Protein AF-D6PKG6-F1 (afdb_monomer_lite)

Radius of gyration: 21.55 Å; chains: 1; bounding box: 51×51×53 Å

Organism: NCBI:txid743624

Sequence (333 aa):
MKFMAEVDGSVNTINGFAYAKWGAISRAIAAMAKLGGATISAISDIHLYAKEMKWQGRSYVGGLAEAMGRLAKIKNTADKNGIAEQLGFINDNIIYDLAARYSAGDNLNRGFSQVQRTFFKLNGLAWWTNSLKQGAILGMGSYVAKQTKVSYKNLSPQFKRLIDHYGINEKIWNHIRKMDLDKADDGKLFFNTQKIDDLSDAVIKDIEGKTTMSKRQIEVAKDNLKTRVLGMFLDRSTYAVLEPDARTRGWMKMGQQAGTHPGEALRFMTQFKAFPFAFYQKMIGRETAAWKDGNKMNAALSMAQLVGGSALFGYMAMTAKDILKGKNLRSIK

Foldseek 3Di:
DLLVLLVVVVQAPADAVVQQAVLLLVLLVVLLVVCLLVQLQCLLLLQLQLLLCVLLVHHSVVSSVLLVVLVVDQDDDPLLVVQLVLLPQDLVVVLLQVQVLQFLSGDYDPVSSVVSSVSCVVSCVSVSLSSQLSSLLQVVQLVVLVCLVDQLVRDDPSNNVLLVVLPCDRLNSVVQSPFDWDADPVRGTGRGLVCLVVDDLVSLCVVVVHPDDDPVRSVVSSVSSSCSVSVSSNVSSCSSPPTQDSVLSSVQQVSHHRNDPVRSVSRSVCSRVSRVSSCCCRQVVVLVVCCVVVVVVVSVVSVVSSVVSSVVSSLSSVQVVCVVVVHDGDDPD

Structure (mmCIF, N/CA/C/O backbone):
data_AF-D6PKG6-F1
#
_entry.id   AF-D6PKG6-F1
#
loop_
_atom_site.group_PDB
_atom_site.id
_atom_site.type_symbol
_atom_site.label_atom_id
_atom_site.label_alt_id
_atom_site.label_comp_id
_atom_site.label_asym_id
_atom_site.label_entity_id
_atom_site.label_seq_id
_atom_site.pdbx_PDB_ins_code
_atom_site.Cartn_x
_atom_site.Cartn_y
_atom_site.Cartn_z
_atom_site.occupancy
_atom_site.B_iso_or_equiv
_atom_site.auth_seq_id
_atom_site.auth_comp_id
_atom_site.auth_asym_id
_atom_site.auth_atom_id
_atom_site.pdbx_PDB_model_num
ATOM 1 N N . MET A 1 1 ? 14.753 20.547 0.610 1.00 72.88 1 MET A N 1
ATOM 2 C CA . MET A 1 1 ? 14.049 20.725 -0.682 1.00 72.88 1 MET A CA 1
ATOM 3 C C . MET A 1 1 ? 13.703 19.418 -1.397 1.00 72.88 1 MET A C 1
ATOM 5 O O . MET A 1 1 ? 12.545 19.263 -1.740 1.00 72.88 1 MET A O 1
ATOM 9 N N . LYS A 1 2 ? 14.615 18.445 -1.566 1.00 83.81 2 LYS A N 1
ATOM 10 C CA . LYS A 1 2 ? 14.377 17.235 -2.395 1.00 83.81 2 LYS A CA 1
ATOM 11 C C . LYS A 1 2 ? 13.092 16.420 -2.153 1.00 83.81 2 LYS A C 1
ATOM 13 O O . LYS A 1 2 ? 12.562 15.864 -3.102 1.00 83.81 2 LYS A O 1
ATOM 18 N N . PHE A 1 3 ? 12.613 16.312 -0.910 1.00 89.69 3 PHE A N 1
ATOM 19 C CA . PHE A 1 3 ? 11.397 15.544 -0.605 1.00 89.69 3 PHE A CA 1
ATOM 20 C C . PHE A 1 3 ? 10.132 16.321 -0.957 1.00 89.69 3 PHE A C 1
ATOM 22 O O . PHE A 1 3 ? 9.249 15.768 -1.598 1.00 89.69 3 PHE A O 1
ATOM 29 N N . MET A 1 4 ? 10.081 17.608 -0.597 1.00 88.31 4 MET A N 1
ATOM 30 C CA . MET A 1 4 ? 8.970 18.481 -0.981 1.00 88.31 4 MET A CA 1
ATOM 31 C C . MET A 1 4 ? 8.862 18.578 -2.498 1.00 88.31 4 MET A C 1
ATOM 33 O O . MET A 1 4 ? 7.772 18.410 -3.017 1.00 88.31 4 MET A O 1
ATOM 37 N N . ALA A 1 5 ? 10.001 18.673 -3.189 1.00 85.81 5 ALA A N 1
ATOM 38 C CA . ALA A 1 5 ? 10.044 18.746 -4.642 1.00 85.81 5 ALA A CA 1
ATOM 39 C C . ALA A 1 5 ? 9.450 17.503 -5.354 1.00 85.81 5 ALA A C 1
ATOM 41 O O . ALA A 1 5 ? 8.997 17.574 -6.494 1.00 85.81 5 ALA A O 1
ATOM 42 N N . GLU A 1 6 ? 9.479 16.332 -4.705 1.00 86.00 6 GLU A N 1
ATOM 43 C CA . GLU A 1 6 ? 8.813 15.125 -5.215 1.00 86.00 6 GLU A CA 1
ATOM 44 C C . GLU A 1 6 ? 7.314 15.126 -4.896 1.00 86.00 6 GLU A C 1
ATOM 46 O O . GLU A 1 6 ? 6.523 14.659 -5.711 1.00 86.00 6 GLU A O 1
ATOM 51 N N . VAL A 1 7 ? 6.926 15.637 -3.723 1.00 85.31 7 VAL A N 1
ATOM 52 C CA . VAL A 1 7 ? 5.527 15.699 -3.269 1.00 85.31 7 VAL A CA 1
ATOM 53 C C . VAL A 1 7 ? 4.731 16.746 -4.048 1.00 85.31 7 VAL A C 1
ATOM 55 O O . VAL A 1 7 ? 3.609 16.468 -4.455 1.00 85.31 7 VAL A O 1
ATOM 58 N N . ASP A 1 8 ? 5.311 17.921 -4.290 1.00 87.19 8 ASP A N 1
ATOM 59 C CA . ASP A 1 8 ? 4.707 18.999 -5.083 1.00 87.19 8 ASP A CA 1
ATOM 60 C C . ASP A 1 8 ? 4.847 18.785 -6.603 1.00 87.19 8 ASP A C 1
ATOM 62 O O . ASP A 1 8 ? 4.257 19.513 -7.399 1.00 87.19 8 ASP A O 1
ATOM 66 N N . GLY A 1 9 ? 5.615 17.771 -7.018 1.00 83.06 9 GLY A N 1
ATOM 67 C CA . GLY A 1 9 ? 5.823 17.410 -8.417 1.00 83.06 9 GLY A CA 1
ATOM 68 C C . GLY A 1 9 ? 6.784 18.319 -9.188 1.00 83.06 9 GLY A C 1
ATOM 69 O O . GLY A 1 9 ? 6.990 18.090 -10.381 1.00 83.06 9 GLY A O 1
ATOM 70 N N . SER A 1 10 ? 7.424 19.298 -8.547 1.00 86.50 10 SER A N 1
ATOM 71 C CA . SER A 1 10 ? 8.370 20.221 -9.190 1.00 86.50 10 SER A CA 1
ATOM 72 C C . SER A 1 10 ? 9.576 19.517 -9.814 1.00 86.50 10 SER A C 1
ATOM 74 O O . SER A 1 10 ? 10.106 19.990 -10.811 1.00 86.50 10 SER A O 1
ATOM 76 N N . VAL A 1 11 ? 9.987 18.346 -9.321 1.00 83.94 11 VAL A N 1
ATOM 77 C CA . VAL A 1 11 ? 11.027 17.526 -9.982 1.00 83.94 11 VAL A CA 1
ATOM 78 C C . VAL A 1 11 ? 10.600 16.964 -11.338 1.00 83.94 11 VAL A C 1
ATOM 80 O O . VAL A 1 11 ? 11.450 16.535 -12.119 1.00 83.94 11 VAL A O 1
ATOM 83 N N . ASN A 1 12 ? 9.299 16.917 -11.612 1.00 81.25 12 ASN A N 1
ATOM 84 C CA . ASN A 1 12 ? 8.739 16.393 -12.852 1.00 81.25 12 ASN A CA 1
ATOM 85 C C . ASN A 1 12 ? 8.409 17.505 -13.858 1.00 81.25 12 ASN A C 1
ATOM 87 O O . ASN A 1 12 ? 7.965 17.194 -14.967 1.00 81.25 12 ASN A O 1
ATOM 91 N N . THR A 1 13 ? 8.634 18.779 -13.507 1.00 82.00 13 THR A N 1
ATOM 92 C CA . THR A 1 13 ? 8.570 19.865 -14.487 1.00 82.00 13 THR A CA 1
ATOM 93 C C . THR A 1 13 ? 9.670 19.664 -15.523 1.00 82.00 13 THR A C 1
ATOM 95 O O . THR A 1 13 ? 10.799 19.269 -15.215 1.00 82.00 13 THR A O 1
ATOM 98 N N . ILE A 1 14 ? 9.301 19.856 -16.788 1.00 77.25 14 ILE A N 1
ATOM 99 C CA . ILE A 1 14 ? 10.179 19.577 -17.918 1.00 77.25 14 ILE A CA 1
ATOM 100 C C . ILE A 1 14 ? 11.028 20.815 -18.175 1.00 77.25 14 ILE A C 1
ATOM 102 O O . ILE A 1 14 ? 10.527 21.825 -18.664 1.00 77.25 14 ILE A O 1
ATOM 106 N N . ASN A 1 15 ? 12.320 20.709 -17.890 1.00 74.94 15 ASN A N 1
ATOM 107 C CA . ASN A 1 15 ? 13.307 21.728 -18.201 1.00 74.94 15 ASN A CA 1
ATOM 108 C C . ASN A 1 15 ? 14.248 21.168 -19.278 1.00 74.94 15 ASN A C 1
ATOM 110 O O . ASN A 1 15 ? 15.208 20.470 -18.972 1.00 74.94 15 ASN A O 1
ATOM 114 N N . GLY A 1 16 ? 13.896 21.382 -20.551 1.00 77.88 16 GLY A N 1
ATOM 115 C CA . GLY A 1 16 ? 14.537 20.737 -21.705 1.00 77.88 16 GLY A CA 1
ATOM 116 C C . GLY A 1 16 ? 13.729 19.550 -22.237 1.00 77.88 16 GLY A C 1
ATOM 117 O O . GLY A 1 16 ? 13.988 18.391 -21.913 1.00 77.88 16 GLY A O 1
ATOM 118 N N . PHE A 1 17 ? 12.744 19.836 -23.096 1.00 79.38 17 PHE A N 1
ATOM 119 C CA . PHE A 1 17 ? 11.782 18.840 -23.587 1.00 79.38 17 PHE A CA 1
ATOM 120 C C . PHE A 1 17 ? 12.430 17.659 -24.313 1.00 79.38 17 PHE A C 1
ATOM 122 O O . PHE A 1 17 ? 12.068 16.511 -24.062 1.00 79.38 17 PHE A O 1
ATOM 129 N N . ALA A 1 18 ? 13.404 17.920 -25.190 1.00 81.81 18 ALA A N 1
ATOM 130 C CA . ALA A 1 18 ? 14.070 16.867 -25.950 1.00 81.81 18 ALA A CA 1
ATOM 131 C C . ALA A 1 18 ? 14.834 15.900 -25.032 1.00 81.81 18 ALA A C 1
ATOM 133 O O . ALA A 1 18 ? 14.662 14.687 -25.152 1.00 81.81 18 ALA A O 1
ATOM 134 N N . TYR A 1 19 ? 15.610 16.429 -24.082 1.00 80.62 19 TYR A N 1
ATOM 135 C CA . TYR A 1 19 ? 16.380 15.626 -23.132 1.00 80.62 19 TYR A CA 1
ATOM 136 C C . TYR A 1 19 ? 15.480 14.819 -22.200 1.00 80.62 19 TYR A C 1
ATOM 138 O O . TYR A 1 19 ? 15.692 13.619 -22.051 1.00 80.62 19 TYR A O 1
ATOM 146 N N . ALA A 1 20 ? 14.431 15.435 -21.647 1.00 81.56 20 ALA A N 1
ATOM 147 C CA . ALA A 1 20 ? 13.470 14.730 -20.801 1.00 81.56 20 ALA A CA 1
ATOM 148 C C . ALA A 1 20 ? 12.764 13.603 -21.574 1.00 81.56 20 ALA A C 1
ATOM 150 O O . ALA A 1 20 ? 12.687 12.468 -21.106 1.00 81.56 20 ALA A O 1
ATOM 151 N N . LYS A 1 21 ? 12.282 13.895 -22.790 1.00 83.56 21 LYS A N 1
ATOM 152 C CA . LYS A 1 21 ? 11.546 12.938 -23.626 1.00 83.56 21 LYS A CA 1
ATOM 153 C C . LYS A 1 21 ? 12.420 11.757 -24.043 1.00 83.56 21 LYS A C 1
ATOM 155 O O . LYS A 1 21 ? 12.041 10.607 -23.826 1.00 83.56 21 LYS A O 1
ATOM 160 N N . TRP A 1 22 ? 13.569 12.023 -24.660 1.00 85.00 22 TRP A N 1
ATOM 161 C CA . TRP A 1 22 ? 14.441 10.965 -25.170 1.00 85.00 22 TRP A CA 1
ATOM 162 C C . TRP A 1 22 ? 15.175 10.232 -24.048 1.00 85.00 22 TRP A C 1
ATOM 164 O O . TRP A 1 22 ? 15.363 9.019 -24.148 1.00 85.00 22 TRP A O 1
ATOM 174 N N . GLY A 1 23 ? 15.506 10.924 -22.955 1.00 86.19 23 GLY A N 1
ATOM 175 C CA . GLY A 1 23 ? 16.031 10.316 -21.735 1.00 86.19 23 GLY A CA 1
ATOM 176 C C . GLY A 1 23 ? 15.049 9.308 -21.141 1.00 86.19 23 GLY A C 1
ATOM 177 O O . GLY A 1 23 ? 15.411 8.148 -20.941 1.00 86.19 23 GLY A O 1
ATOM 178 N N . ALA A 1 24 ? 13.786 9.704 -20.948 1.00 84.00 24 ALA A N 1
ATOM 179 C CA . ALA A 1 24 ? 12.736 8.819 -20.447 1.00 84.00 24 ALA A CA 1
ATOM 180 C C . ALA A 1 24 ? 12.482 7.617 -21.374 1.00 84.00 24 ALA A C 1
ATOM 182 O O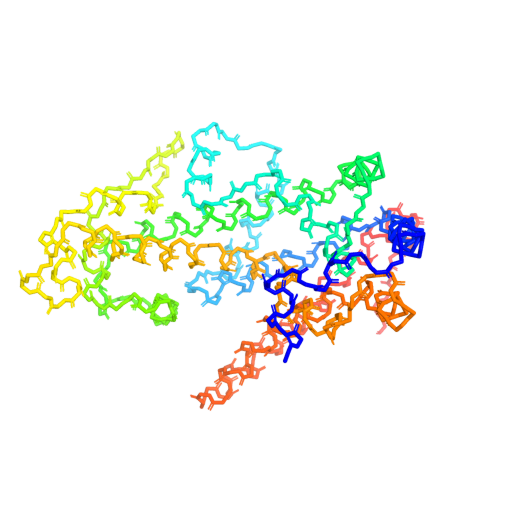 . ALA A 1 24 ? 12.438 6.481 -20.902 1.00 84.00 24 ALA A O 1
ATOM 183 N N . ILE A 1 25 ? 12.372 7.835 -22.693 1.00 85.75 25 ILE A N 1
ATOM 184 C CA . ILE A 1 25 ? 12.183 6.750 -23.675 1.00 85.75 25 ILE A CA 1
ATOM 185 C C . ILE A 1 25 ? 13.355 5.765 -23.626 1.00 85.75 25 ILE A C 1
ATOM 187 O O . ILE A 1 25 ? 13.138 4.562 -23.495 1.00 85.75 25 ILE A O 1
ATOM 191 N N . SER A 1 26 ? 14.595 6.256 -23.667 1.00 87.75 26 SER A N 1
ATOM 192 C CA . SER A 1 26 ? 15.794 5.405 -23.645 1.00 87.75 26 SER A CA 1
ATOM 193 C C . SER A 1 26 ? 15.861 4.561 -22.373 1.00 87.75 26 SER A C 1
ATOM 195 O O . SER A 1 26 ? 16.129 3.358 -22.420 1.00 87.75 26 SER A O 1
ATOM 197 N N . ARG A 1 27 ? 15.553 5.170 -21.223 1.00 87.38 27 ARG A N 1
ATOM 198 C CA . ARG A 1 27 ? 15.495 4.480 -19.930 1.00 87.38 27 ARG A CA 1
ATOM 199 C C . ARG A 1 27 ? 14.383 3.442 -19.878 1.00 87.38 27 ARG A C 1
ATOM 201 O O . ARG A 1 27 ? 14.597 2.346 -19.360 1.00 87.38 27 ARG A O 1
ATOM 208 N N . ALA A 1 28 ? 13.230 3.737 -20.463 1.00 84.19 28 ALA A N 1
ATOM 209 C CA . ALA A 1 28 ? 12.120 2.804 -20.526 1.00 84.19 28 ALA A CA 1
ATOM 210 C C . ALA A 1 28 ? 12.395 1.624 -21.483 1.00 84.19 28 ALA A C 1
ATOM 212 O O . ALA A 1 28 ? 12.083 0.488 -21.128 1.00 84.19 28 ALA A O 1
ATOM 213 N N . ILE A 1 29 ? 13.066 1.842 -22.624 1.00 87.19 29 ILE A N 1
ATOM 214 C CA . ILE A 1 29 ? 13.576 0.759 -23.492 1.00 87.19 29 ILE A CA 1
ATOM 215 C C . ILE A 1 29 ? 14.559 -0.123 -22.714 1.00 87.19 29 ILE A C 1
ATOM 217 O O . ILE A 1 29 ? 14.396 -1.343 -22.675 1.00 87.19 29 ILE A O 1
ATOM 221 N N . ALA A 1 30 ? 15.543 0.481 -22.039 1.00 86.06 30 ALA A N 1
ATOM 222 C CA . ALA A 1 30 ? 16.518 -0.253 -21.235 1.00 86.06 30 ALA A CA 1
ATOM 223 C C . ALA A 1 30 ? 15.855 -1.059 -20.105 1.00 86.06 30 ALA A C 1
ATOM 225 O O . ALA A 1 30 ? 16.277 -2.180 -19.809 1.00 86.06 30 ALA A O 1
ATOM 226 N N . ALA A 1 31 ? 14.808 -0.511 -19.481 1.00 83.44 31 ALA A N 1
ATOM 227 C CA . ALA A 1 31 ? 14.023 -1.213 -18.476 1.00 83.44 31 ALA A CA 1
ATOM 228 C C . ALA A 1 31 ? 13.308 -2.426 -19.080 1.00 83.44 31 ALA A C 1
ATOM 230 O O . ALA A 1 31 ? 13.493 -3.535 -18.587 1.00 83.44 31 ALA A O 1
ATOM 231 N N . MET A 1 32 ? 12.566 -2.257 -20.177 1.00 85.25 32 MET A N 1
ATOM 232 C CA . MET A 1 32 ? 11.875 -3.372 -20.835 1.00 85.25 32 MET A CA 1
ATOM 233 C C . MET A 1 32 ? 12.854 -4.470 -21.276 1.00 85.25 32 MET A C 1
ATOM 235 O O . MET A 1 32 ? 12.623 -5.644 -20.994 1.00 85.25 32 MET A O 1
ATOM 239 N N . ALA A 1 33 ? 14.005 -4.103 -21.847 1.00 86.19 33 ALA A N 1
ATOM 240 C CA . ALA A 1 33 ? 15.037 -5.060 -22.247 1.00 86.19 33 ALA A CA 1
ATOM 241 C C . ALA A 1 33 ? 15.562 -5.907 -21.069 1.00 86.19 33 ALA A C 1
ATOM 243 O O . ALA A 1 33 ? 15.761 -7.114 -21.204 1.00 86.19 33 ALA A O 1
ATOM 244 N N . LYS A 1 34 ? 15.751 -5.306 -19.886 1.00 82.12 34 LYS A N 1
ATOM 245 C CA . LYS A 1 34 ? 16.242 -6.019 -18.691 1.00 82.12 34 LYS A CA 1
ATOM 246 C C . LYS A 1 34 ? 15.151 -6.777 -17.927 1.00 82.12 34 LYS A C 1
ATOM 248 O O . LYS A 1 34 ? 15.465 -7.684 -17.157 1.00 82.12 34 LYS A O 1
ATOM 253 N N . LEU A 1 35 ? 13.881 -6.424 -18.122 1.00 80.75 35 LEU A N 1
ATOM 254 C CA . LEU A 1 35 ? 12.746 -6.927 -17.338 1.00 80.75 35 LEU A CA 1
ATOM 255 C C . LEU A 1 35 ? 11.947 -8.034 -18.032 1.00 80.75 35 LEU A C 1
ATOM 257 O O . LEU A 1 35 ? 10.874 -8.401 -17.553 1.00 80.75 35 LEU A O 1
ATOM 261 N N . GLY A 1 36 ? 12.471 -8.628 -19.108 1.00 78.81 36 GLY A N 1
ATOM 262 C CA . GLY A 1 36 ? 11.824 -9.766 -19.773 1.00 78.81 36 GLY A CA 1
ATOM 263 C C . GLY A 1 36 ? 11.540 -10.949 -18.831 1.00 78.81 36 GLY A C 1
ATOM 264 O O . GLY A 1 36 ? 10.516 -11.604 -18.956 1.00 78.81 36 GLY A O 1
ATOM 265 N N . GLY A 1 37 ? 12.396 -11.173 -17.824 1.00 79.31 37 GLY A N 1
ATOM 266 C CA . GLY A 1 37 ? 12.209 -12.188 -16.773 1.00 79.31 37 GLY A CA 1
ATOM 267 C C . GLY A 1 37 ? 11.801 -11.622 -15.406 1.00 79.31 37 GLY A C 1
ATOM 268 O O . GLY A 1 37 ? 12.105 -12.225 -14.370 1.00 79.31 37 GLY A O 1
ATOM 269 N N . ALA A 1 38 ? 11.206 -10.427 -15.365 1.00 81.12 38 ALA A N 1
ATOM 270 C CA . ALA A 1 38 ? 10.907 -9.731 -14.113 1.00 81.12 38 ALA A CA 1
ATOM 271 C C . ALA A 1 38 ? 9.887 -10.477 -13.243 1.00 81.12 38 ALA A C 1
ATOM 273 O O . ALA A 1 38 ? 10.092 -10.570 -12.038 1.00 81.12 38 ALA A O 1
ATOM 274 N N . THR A 1 39 ? 8.867 -11.093 -13.838 1.00 83.62 39 THR A N 1
ATOM 275 C CA . THR A 1 39 ? 7.822 -11.839 -13.113 1.00 83.62 39 THR A CA 1
ATOM 276 C C . THR A 1 39 ? 8.392 -12.991 -12.297 1.00 83.62 39 THR A C 1
ATOM 278 O O . THR A 1 39 ? 8.072 -13.134 -11.125 1.00 83.62 39 THR A O 1
ATOM 281 N N . ILE A 1 40 ? 9.344 -13.743 -12.855 1.00 83.31 40 ILE A N 1
ATOM 282 C CA . ILE A 1 40 ? 10.035 -14.811 -12.115 1.00 83.31 40 ILE A CA 1
ATOM 283 C C . ILE A 1 40 ? 10.902 -14.233 -10.989 1.00 83.31 40 ILE A C 1
ATOM 285 O O . ILE A 1 40 ? 11.048 -14.826 -9.926 1.00 83.31 40 ILE A O 1
ATOM 289 N N . SER A 1 41 ? 11.456 -13.035 -11.189 1.00 81.88 41 SER A N 1
ATOM 290 C CA . SER A 1 41 ? 12.199 -12.329 -10.134 1.00 81.88 41 SER A CA 1
ATOM 291 C C . SER A 1 41 ? 11.300 -11.906 -8.973 1.00 81.88 41 SER A C 1
ATOM 293 O O . SER A 1 41 ? 11.786 -11.797 -7.853 1.00 81.88 41 SER A O 1
ATOM 295 N N . ALA A 1 42 ? 10.010 -11.680 -9.236 1.00 85.19 42 ALA A N 1
ATOM 296 C CA . ALA A 1 42 ? 9.028 -11.242 -8.252 1.00 85.19 42 ALA A CA 1
ATOM 297 C C . ALA A 1 42 ? 8.568 -12.366 -7.305 1.00 85.19 42 ALA A C 1
ATOM 299 O O . ALA A 1 42 ? 7.798 -12.101 -6.387 1.00 85.19 42 ALA A O 1
ATOM 300 N N . ILE A 1 43 ? 9.082 -13.597 -7.451 1.00 86.44 43 ILE A N 1
ATOM 301 C CA . ILE A 1 43 ? 8.888 -14.682 -6.471 1.00 86.44 43 ILE A CA 1
ATOM 302 C C . ILE A 1 43 ? 9.304 -14.232 -5.061 1.00 86.44 43 ILE A C 1
ATOM 304 O O . ILE A 1 43 ? 8.658 -14.599 -4.081 1.00 86.44 43 ILE A O 1
ATOM 308 N N . SER A 1 44 ? 10.325 -13.377 -4.941 1.00 84.69 44 SER A N 1
ATOM 309 C CA . SER A 1 44 ? 10.734 -12.800 -3.656 1.00 84.69 44 SER A CA 1
ATOM 310 C C . SER A 1 44 ? 9.673 -11.916 -2.998 1.00 84.69 44 SER A C 1
ATOM 312 O O . SER A 1 44 ? 9.661 -11.823 -1.771 1.00 84.69 44 SER A O 1
ATOM 314 N N . ASP A 1 45 ? 8.726 -11.352 -3.755 1.00 87.81 45 ASP A N 1
ATOM 315 C CA . ASP A 1 45 ? 7.629 -10.556 -3.195 1.00 87.81 45 ASP A CA 1
ATOM 316 C C . ASP A 1 45 ? 6.718 -11.402 -2.287 1.00 87.81 45 ASP A C 1
ATOM 318 O O . ASP A 1 45 ? 6.143 -10.872 -1.341 1.00 87.81 45 ASP A O 1
ATOM 322 N N . ILE A 1 46 ? 6.645 -12.726 -2.487 1.00 92.38 46 ILE A N 1
ATOM 323 C CA . ILE A 1 46 ? 5.878 -13.642 -1.622 1.00 92.38 46 ILE A CA 1
ATOM 324 C C . ILE A 1 46 ? 6.437 -13.642 -0.190 1.00 92.38 46 ILE A C 1
ATOM 326 O O . ILE A 1 46 ? 5.681 -13.612 0.784 1.00 92.38 46 ILE A O 1
ATOM 330 N N . HIS A 1 47 ? 7.766 -13.637 -0.046 1.00 92.00 47 HIS A N 1
ATOM 331 C CA . HIS A 1 47 ? 8.422 -13.551 1.260 1.00 92.00 47 HIS A CA 1
ATOM 332 C C . HIS A 1 47 ? 8.129 -12.217 1.949 1.00 92.00 47 HIS A C 1
ATOM 334 O O . HIS A 1 47 ? 7.795 -12.184 3.136 1.00 92.00 47 HIS A O 1
ATOM 340 N N . LEU A 1 48 ? 8.233 -11.120 1.196 1.00 91.38 48 LEU A N 1
ATOM 341 C CA . LEU A 1 48 ? 8.004 -9.767 1.701 1.00 91.38 48 LEU A CA 1
ATOM 342 C C . LEU A 1 48 ? 6.558 -9.582 2.154 1.00 91.38 48 LEU A C 1
ATOM 344 O O . LEU A 1 48 ? 6.323 -9.096 3.262 1.00 91.38 48 LEU A O 1
ATOM 348 N N . TYR A 1 49 ? 5.612 -10.078 1.357 1.00 94.31 49 TYR A N 1
ATOM 349 C CA . TYR A 1 49 ? 4.201 -10.149 1.706 1.00 94.31 49 TYR A CA 1
ATOM 350 C C . TYR A 1 49 ? 4.002 -10.878 3.037 1.00 94.31 49 TYR A C 1
ATOM 352 O O . TYR A 1 49 ? 3.403 -10.344 3.969 1.00 94.31 49 TYR A O 1
ATOM 360 N N . ALA A 1 50 ? 4.546 -12.089 3.167 1.00 94.31 50 ALA A N 1
ATOM 361 C CA . ALA A 1 50 ? 4.395 -12.892 4.374 1.00 94.31 50 ALA A CA 1
ATOM 362 C C . ALA A 1 50 ? 5.035 -12.243 5.610 1.00 94.31 50 ALA A C 1
ATOM 364 O O . ALA A 1 50 ? 4.479 -12.315 6.712 1.00 94.31 50 ALA A O 1
ATOM 365 N N . LYS A 1 51 ? 6.187 -11.580 5.450 1.00 92.62 51 LYS A N 1
ATOM 366 C CA . LYS A 1 51 ? 6.835 -10.842 6.540 1.00 92.62 51 LYS A CA 1
ATOM 367 C C . LYS A 1 51 ? 6.019 -9.619 6.953 1.00 92.62 51 LYS A C 1
ATOM 369 O O . LYS A 1 51 ? 5.925 -9.356 8.152 1.00 92.62 51 LYS A O 1
ATOM 374 N N . GLU A 1 52 ? 5.394 -8.924 6.006 1.00 93.06 52 GLU A N 1
ATOM 375 C CA . GLU A 1 52 ? 4.465 -7.833 6.300 1.00 93.06 52 GLU A CA 1
ATOM 376 C C . GLU A 1 52 ? 3.251 -8.334 7.091 1.00 93.06 52 GLU A C 1
ATOM 378 O O . GLU A 1 52 ? 2.950 -7.795 8.156 1.00 93.06 52 GLU A O 1
ATOM 383 N N . MET A 1 53 ? 2.625 -9.434 6.663 1.00 94.00 53 MET A N 1
ATOM 384 C CA . MET A 1 53 ? 1.512 -10.038 7.405 1.00 94.00 53 MET A CA 1
ATOM 385 C C . MET A 1 53 ? 1.928 -10.433 8.828 1.00 94.00 53 MET A C 1
ATOM 387 O O . MET A 1 53 ? 1.213 -10.135 9.788 1.00 94.00 53 MET A O 1
ATOM 391 N N . LYS A 1 54 ? 3.119 -11.031 8.991 1.00 92.31 54 LYS A N 1
ATOM 392 C CA . LYS A 1 54 ? 3.686 -11.347 10.313 1.00 92.31 54 LYS A CA 1
ATOM 393 C C . LYS A 1 54 ? 3.831 -10.101 11.181 1.00 92.31 54 LYS A C 1
ATOM 395 O O . LYS A 1 54 ? 3.499 -10.124 12.365 1.00 92.31 54 LYS A O 1
ATOM 400 N N . TRP A 1 55 ? 4.322 -9.009 10.602 1.00 90.00 55 TRP A N 1
ATOM 401 C CA . TRP A 1 55 ? 4.534 -7.762 11.326 1.00 90.00 55 TRP A CA 1
ATOM 402 C C . TRP A 1 55 ? 3.219 -7.152 11.842 1.00 90.00 55 TRP A C 1
ATOM 404 O O . TRP A 1 55 ? 3.193 -6.647 12.965 1.00 90.00 55 TRP A O 1
ATOM 414 N N . GLN A 1 56 ? 2.120 -7.286 11.095 1.00 91.00 56 GLN A N 1
ATOM 415 C CA . GLN A 1 56 ? 0.771 -6.842 11.492 1.00 91.00 56 GLN A CA 1
ATOM 416 C C . GLN A 1 56 ? 0.106 -7.720 12.578 1.00 91.00 56 GLN A C 1
ATOM 418 O O . GLN A 1 56 ? -0.990 -7.406 13.044 1.00 91.00 56 GLN A O 1
ATOM 423 N N . GLY A 1 57 ? 0.749 -8.820 12.991 1.00 89.94 57 GLY A N 1
ATOM 424 C CA . GLY A 1 57 ? 0.226 -9.765 13.988 1.00 89.94 57 GLY A CA 1
ATOM 425 C C . GLY A 1 57 ? -0.411 -11.026 13.403 1.00 89.94 57 GLY A C 1
ATOM 426 O O . GLY A 1 57 ? -1.007 -11.808 14.138 1.00 89.94 57 GLY A O 1
ATOM 427 N N . ARG A 1 58 ? -0.291 -11.248 12.091 1.00 93.75 58 ARG A N 1
ATOM 428 C CA . ARG A 1 58 ? -0.774 -12.460 11.414 1.00 93.75 58 ARG A CA 1
ATOM 429 C C . ARG A 1 58 ? 0.334 -13.526 11.389 1.00 93.75 58 ARG A C 1
ATOM 431 O O . ARG A 1 58 ? 1.459 -13.281 11.816 1.00 93.75 58 ARG A O 1
ATOM 438 N N . SER A 1 59 ? 0.054 -14.732 10.897 1.00 93.81 59 SER A N 1
ATOM 439 C CA . SER A 1 59 ? 1.090 -15.769 10.772 1.00 93.81 59 SER A CA 1
ATOM 440 C C . SER A 1 59 ? 1.888 -15.617 9.472 1.00 93.81 59 SER A C 1
ATOM 442 O O . SER A 1 59 ? 1.337 -15.290 8.423 1.00 93.81 59 SER A O 1
ATOM 444 N N . TYR A 1 60 ? 3.195 -15.896 9.523 1.00 92.81 60 TYR A N 1
ATOM 445 C CA . TYR A 1 60 ? 4.058 -15.874 8.334 1.00 92.81 60 TYR A CA 1
ATOM 446 C C . TYR A 1 60 ? 3.638 -16.933 7.308 1.00 92.81 60 TYR A C 1
ATOM 448 O O . TYR A 1 60 ? 3.462 -16.625 6.135 1.00 92.81 60 TYR A O 1
ATOM 456 N N . VAL A 1 61 ? 3.398 -18.167 7.763 1.00 94.38 61 VAL A N 1
ATOM 457 C CA . VAL A 1 61 ? 2.940 -19.271 6.902 1.00 94.38 61 VAL A CA 1
ATOM 458 C C . VAL A 1 61 ? 1.570 -18.966 6.295 1.00 94.38 61 VAL A C 1
ATOM 460 O O . VAL A 1 61 ? 1.365 -19.194 5.108 1.00 94.38 61 VAL A O 1
ATOM 463 N N . GLY A 1 62 ? 0.657 -18.374 7.073 1.00 93.31 62 GLY A N 1
ATOM 464 C CA . GLY A 1 62 ? -0.628 -17.909 6.552 1.00 93.31 62 GLY A CA 1
ATOM 465 C C . GLY A 1 62 ? -0.460 -16.818 5.495 1.00 93.31 62 GLY A C 1
ATOM 466 O O . GLY A 1 62 ? -1.155 -16.848 4.486 1.00 93.31 62 GLY A O 1
ATOM 467 N N . GLY A 1 63 ? 0.498 -15.905 5.678 1.00 94.06 63 GLY A N 1
ATOM 468 C CA . GLY A 1 63 ? 0.858 -14.899 4.678 1.00 94.06 63 GLY A CA 1
ATOM 469 C C . GLY A 1 63 ? 1.424 -15.498 3.386 1.00 94.06 63 GLY A C 1
ATOM 470 O O . GLY A 1 63 ? 1.049 -15.049 2.307 1.00 94.06 63 GLY A O 1
ATOM 471 N N . LEU A 1 64 ? 2.265 -16.537 3.474 1.00 94.44 64 LEU A N 1
ATOM 472 C CA . LEU A 1 64 ? 2.753 -17.274 2.299 1.00 94.44 64 LEU A CA 1
ATOM 473 C C . LEU A 1 64 ? 1.599 -17.956 1.556 1.00 94.44 64 LEU A C 1
ATOM 475 O O . LEU A 1 64 ? 1.464 -17.796 0.345 1.00 94.44 64 LEU A O 1
ATOM 479 N N . ALA A 1 65 ? 0.756 -18.694 2.283 1.00 94.50 65 ALA A N 1
ATOM 480 C CA . ALA A 1 65 ? -0.395 -19.391 1.717 1.00 94.50 65 ALA A CA 1
ATOM 481 C C . ALA A 1 65 ? -1.389 -18.415 1.073 1.00 94.50 65 ALA A C 1
ATOM 483 O O . ALA A 1 65 ? -1.920 -18.685 -0.000 1.00 94.50 65 ALA A O 1
ATOM 484 N N . GLU A 1 66 ? -1.606 -17.257 1.695 1.00 93.88 66 GLU A N 1
ATOM 485 C CA . GLU A 1 66 ? -2.429 -16.196 1.131 1.00 93.88 66 GLU A CA 1
ATOM 486 C C . GLU A 1 66 ? -1.825 -15.639 -0.158 1.00 93.88 66 GLU A C 1
ATOM 488 O O . GLU A 1 66 ? -2.523 -15.609 -1.165 1.00 93.88 66 GLU A O 1
ATOM 493 N N . ALA A 1 67 ? -0.547 -15.248 -0.162 1.00 93.25 67 ALA A N 1
ATOM 494 C CA . ALA A 1 67 ? 0.119 -14.729 -1.356 1.00 93.25 67 ALA A CA 1
ATOM 495 C C . ALA A 1 67 ? 0.048 -15.728 -2.523 1.00 93.25 67 ALA A C 1
ATOM 497 O O . ALA A 1 67 ? -0.386 -15.372 -3.619 1.00 93.25 67 ALA A O 1
ATOM 498 N N . MET A 1 68 ? 0.380 -16.998 -2.274 1.00 92.94 68 MET A N 1
ATOM 499 C CA . MET A 1 68 ? 0.281 -18.062 -3.278 1.00 92.94 68 MET A CA 1
ATOM 500 C C . MET A 1 68 ? -1.163 -18.289 -3.735 1.00 92.94 68 MET A C 1
ATOM 502 O O . MET A 1 68 ? -1.424 -18.374 -4.930 1.00 92.94 68 MET A O 1
ATOM 506 N N . GLY A 1 69 ? -2.125 -18.325 -2.810 1.00 92.25 69 GLY A N 1
ATOM 507 C CA . GLY A 1 69 ? -3.541 -18.491 -3.134 1.00 92.25 69 GLY A CA 1
ATOM 508 C C . GLY A 1 69 ? -4.128 -17.318 -3.925 1.00 92.25 69 GLY A C 1
ATOM 509 O O . GLY A 1 69 ? -5.066 -17.508 -4.695 1.00 92.25 69 GLY A O 1
ATOM 510 N N . ARG A 1 70 ? -3.582 -16.106 -3.766 1.00 90.88 70 ARG A N 1
ATOM 511 C CA . ARG A 1 70 ? -3.941 -14.936 -4.583 1.00 90.88 70 ARG A CA 1
ATOM 512 C C . ARG A 1 70 ? -3.360 -15.033 -5.984 1.00 90.88 70 ARG A C 1
ATOM 514 O O . ARG A 1 70 ? -4.082 -14.766 -6.933 1.00 90.88 70 ARG A O 1
ATOM 521 N N . LEU A 1 71 ? -2.114 -15.478 -6.108 1.00 90.31 71 LEU A N 1
ATOM 522 C CA . LEU A 1 71 ? -1.468 -15.733 -7.397 1.00 90.31 71 LEU A CA 1
ATOM 523 C C . LEU A 1 71 ? -2.059 -16.947 -8.130 1.00 90.31 71 LEU A C 1
ATOM 525 O O . LEU A 1 71 ? -1.998 -17.020 -9.344 1.00 90.31 71 LEU A O 1
ATOM 529 N N . ALA A 1 72 ? -2.681 -17.897 -7.436 1.00 88.88 72 ALA A N 1
ATOM 530 C CA . ALA A 1 72 ? -3.398 -18.990 -8.094 1.00 88.88 72 ALA A CA 1
ATOM 531 C C . ALA A 1 72 ? -4.735 -18.543 -8.722 1.00 88.88 72 ALA A C 1
ATOM 533 O O . ALA A 1 72 ? -5.322 -19.273 -9.517 1.00 88.88 72 ALA A O 1
ATOM 534 N N . LYS A 1 73 ? -5.248 -17.356 -8.365 1.00 84.12 73 LYS A N 1
ATOM 535 C CA . LYS A 1 73 ? -6.534 -16.842 -8.850 1.00 84.12 73 LYS A CA 1
ATOM 536 C C . LYS A 1 73 ? -6.330 -15.827 -9.968 1.00 84.12 73 LYS A C 1
ATOM 538 O O . LYS A 1 73 ? -5.609 -14.849 -9.819 1.00 84.12 73 LYS A O 1
ATOM 543 N N . ILE A 1 74 ? -7.041 -16.026 -11.076 1.00 72.31 74 ILE A N 1
ATOM 544 C CA . ILE A 1 74 ? -6.954 -15.138 -12.245 1.00 72.31 74 ILE A CA 1
ATOM 545 C C . ILE A 1 74 ? -7.790 -13.864 -12.038 1.00 72.31 74 ILE A C 1
ATOM 547 O O . ILE A 1 74 ? -7.368 -12.782 -12.440 1.00 72.31 74 ILE A O 1
ATOM 551 N N . LYS A 1 75 ? -8.964 -13.971 -11.398 1.00 75.62 75 LYS A N 1
ATOM 552 C CA . LYS A 1 75 ? -9.856 -12.838 -11.097 1.00 75.62 75 LYS A CA 1
ATOM 553 C C . LYS A 1 75 ? -10.528 -13.003 -9.734 1.00 75.62 75 LYS A C 1
ATOM 555 O O . LYS A 1 75 ? -10.809 -14.122 -9.305 1.00 75.62 75 LYS A O 1
ATOM 560 N N . ASN A 1 76 ? -10.796 -11.879 -9.071 1.00 80.06 76 ASN A N 1
ATOM 561 C CA . ASN A 1 76 ? -11.717 -11.811 -7.937 1.00 80.06 76 ASN A CA 1
ATOM 562 C C . ASN A 1 76 ? -13.144 -11.531 -8.430 1.00 80.06 76 ASN A C 1
ATOM 564 O O . ASN A 1 76 ? -13.347 -11.059 -9.551 1.00 80.06 76 ASN A O 1
ATOM 568 N N . THR A 1 77 ? -14.121 -11.827 -7.578 1.00 83.88 77 THR A N 1
ATOM 569 C CA . THR A 1 77 ? -15.536 -11.540 -7.825 1.00 83.88 77 THR A CA 1
ATOM 570 C C . THR A 1 77 ? -15.835 -10.046 -7.739 1.00 83.88 77 THR A C 1
ATOM 572 O O . THR A 1 77 ? -15.042 -9.284 -7.181 1.00 83.88 77 THR A O 1
ATOM 575 N N . ALA A 1 78 ? -16.957 -9.623 -8.331 1.00 82.12 78 ALA A N 1
ATOM 576 C CA . ALA A 1 78 ? -17.344 -8.213 -8.410 1.00 82.12 78 ALA A CA 1
ATOM 577 C C . ALA A 1 78 ? -17.394 -7.558 -7.019 1.00 82.12 78 ALA A C 1
ATOM 579 O O . ALA A 1 78 ? -16.776 -6.515 -6.824 1.00 82.12 78 ALA A O 1
ATOM 580 N N . ASP A 1 79 ? -17.987 -8.237 -6.035 1.00 84.19 79 ASP A N 1
ATOM 581 C CA . ASP A 1 79 ? -18.066 -7.768 -4.646 1.00 84.19 79 ASP A CA 1
ATOM 582 C C . ASP A 1 79 ? -16.686 -7.485 -4.048 1.00 84.19 79 ASP A C 1
ATOM 584 O O . ASP A 1 79 ? -16.442 -6.429 -3.470 1.00 84.19 79 ASP A O 1
ATOM 588 N N . LYS A 1 80 ? -15.735 -8.411 -4.220 1.00 88.25 80 LYS A N 1
ATOM 589 C CA . LYS A 1 80 ? -14.369 -8.234 -3.712 1.00 88.25 80 LYS A CA 1
ATOM 590 C C . LYS A 1 80 ? -13.621 -7.119 -4.431 1.00 88.25 80 LYS A C 1
ATOM 592 O O . LYS A 1 80 ? -12.764 -6.491 -3.814 1.00 88.25 80 LYS A O 1
ATOM 597 N N . ASN A 1 81 ? -13.909 -6.882 -5.708 1.00 88.88 81 ASN A N 1
ATOM 598 C CA . ASN A 1 81 ? -13.339 -5.741 -6.417 1.00 88.88 81 ASN A CA 1
ATOM 599 C C . ASN A 1 81 ? -13.893 -4.433 -5.841 1.00 88.88 81 ASN A C 1
ATOM 601 O O . ASN A 1 81 ? -13.092 -3.579 -5.476 1.00 88.88 81 ASN A O 1
ATOM 605 N N . GLY A 1 82 ? -15.210 -4.338 -5.625 1.00 88.38 82 GLY A N 1
ATOM 606 C CA . GLY A 1 82 ? -15.836 -3.174 -4.992 1.00 88.38 82 GLY A CA 1
ATOM 607 C C . GLY A 1 82 ? -15.303 -2.900 -3.582 1.00 88.38 82 GLY A C 1
ATOM 608 O O . GLY A 1 82 ? -14.941 -1.772 -3.264 1.00 88.38 82 GLY A O 1
ATOM 609 N N . ILE A 1 83 ? -15.146 -3.937 -2.752 1.00 91.25 83 ILE A N 1
ATOM 610 C CA . ILE A 1 83 ? -14.553 -3.802 -1.409 1.00 91.25 83 ILE A CA 1
ATOM 611 C C . ILE A 1 83 ? -13.090 -3.341 -1.493 1.00 91.25 83 ILE A C 1
ATOM 613 O O . ILE A 1 83 ? -12.658 -2.485 -0.722 1.00 91.25 83 ILE A O 1
ATOM 617 N N . ALA A 1 84 ? -12.303 -3.897 -2.419 1.00 91.19 84 ALA A N 1
ATOM 618 C CA . ALA A 1 84 ? -10.917 -3.478 -2.598 1.00 91.19 84 ALA A CA 1
ATOM 619 C C . ALA A 1 84 ? -10.831 -2.004 -3.029 1.00 91.19 84 ALA A C 1
ATOM 621 O O . ALA A 1 84 ? -10.010 -1.267 -2.485 1.00 91.19 84 ALA A O 1
ATOM 622 N N . GLU A 1 85 ? -11.688 -1.570 -3.955 1.00 89.88 85 GLU A N 1
ATOM 623 C CA . GLU A 1 85 ? -11.782 -0.180 -4.420 1.00 89.88 85 GLU A CA 1
ATOM 624 C C . GLU A 1 85 ? -12.159 0.780 -3.289 1.00 89.88 85 GLU A C 1
ATOM 626 O O . GLU A 1 85 ? -11.526 1.823 -3.131 1.00 89.88 85 GLU A O 1
ATOM 631 N N . GLN A 1 86 ? -13.108 0.402 -2.428 1.00 88.25 86 GLN A N 1
ATOM 632 C CA . GLN A 1 86 ? -13.480 1.186 -1.243 1.00 88.25 86 GLN A CA 1
ATOM 633 C C . GLN A 1 86 ? -12.338 1.325 -0.228 1.00 88.25 86 GLN A C 1
ATOM 635 O O . GLN A 1 86 ? -12.238 2.353 0.447 1.00 88.25 86 GLN A O 1
ATOM 640 N N . LEU A 1 87 ? -11.458 0.321 -0.159 1.00 90.38 87 LEU A N 1
ATOM 641 C CA . LEU A 1 87 ? -10.204 0.338 0.599 1.00 90.38 87 LEU A CA 1
ATOM 642 C C . LEU A 1 87 ? -9.038 0.989 -0.175 1.00 90.38 87 LEU A C 1
ATOM 644 O O . LEU A 1 87 ? -7.884 0.911 0.254 1.00 90.38 87 LEU A O 1
ATOM 648 N N . GLY A 1 88 ? -9.329 1.646 -1.301 1.00 85.00 88 GLY A N 1
ATOM 649 C CA . GLY A 1 88 ? -8.397 2.457 -2.080 1.00 85.00 88 GLY A CA 1
ATOM 650 C C . GLY A 1 88 ? -7.552 1.686 -3.097 1.00 85.00 88 GLY A C 1
ATOM 651 O O . GLY A 1 88 ? -6.619 2.251 -3.670 1.00 85.00 88 GLY A O 1
ATOM 652 N N . PHE A 1 89 ? -7.846 0.408 -3.357 1.00 86.69 89 PHE A N 1
ATOM 653 C CA . PHE A 1 89 ? -7.191 -0.334 -4.433 1.00 86.69 89 PHE A CA 1
ATOM 654 C C . PHE A 1 89 ? -7.707 0.131 -5.799 1.00 86.69 89 PHE A C 1
ATOM 656 O O . PHE A 1 89 ? -8.853 -0.120 -6.153 1.00 86.69 89 PHE A O 1
ATOM 663 N N . ILE A 1 90 ? -6.839 0.741 -6.606 1.00 77.88 90 ILE A N 1
ATOM 664 C CA . ILE A 1 90 ? -7.170 1.156 -7.975 1.00 77.88 90 ILE A CA 1
ATOM 665 C C . ILE A 1 90 ? -6.283 0.386 -8.952 1.00 77.88 90 ILE A C 1
ATOM 667 O O . ILE A 1 90 ? -5.075 0.611 -9.024 1.00 77.88 90 ILE A O 1
ATOM 671 N N . ASN A 1 91 ? -6.887 -0.509 -9.735 1.00 66.38 91 ASN A N 1
ATOM 672 C CA . ASN A 1 91 ? -6.170 -1.424 -10.630 1.00 66.38 91 ASN A CA 1
ATOM 673 C C . ASN A 1 91 ? -5.359 -0.695 -11.729 1.00 66.38 91 ASN A C 1
ATOM 675 O O . ASN A 1 91 ? -4.296 -1.166 -12.135 1.00 66.38 91 ASN A O 1
ATOM 679 N N . ASP A 1 92 ? -5.830 0.468 -12.199 1.00 59.16 92 ASP A N 1
ATOM 680 C CA . ASP A 1 92 ? -5.189 1.214 -13.291 1.00 59.16 92 ASP A CA 1
ATOM 681 C C . ASP A 1 92 ? -3.982 2.070 -12.864 1.00 59.16 92 ASP A C 1
ATOM 683 O O . ASP A 1 92 ? -3.045 2.215 -13.659 1.00 59.16 92 ASP A O 1
ATOM 687 N N . ASN A 1 93 ? -3.952 2.557 -11.616 1.00 55.12 93 ASN A N 1
ATOM 688 C CA . ASN A 1 93 ? -2.843 3.362 -11.077 1.00 55.12 93 ASN A CA 1
ATOM 689 C C . ASN A 1 93 ? -1.574 2.526 -10.848 1.00 55.12 93 ASN A C 1
ATOM 691 O O . ASN A 1 93 ? -0.461 3.015 -11.026 1.00 55.12 93 ASN A O 1
ATOM 695 N N . ILE A 1 94 ? -1.725 1.229 -10.576 1.00 57.72 94 ILE A N 1
ATOM 696 C CA . ILE A 1 94 ? -0.600 0.342 -10.250 1.00 57.72 94 ILE A CA 1
ATOM 697 C C . ILE A 1 94 ? 0.298 0.078 -11.464 1.00 57.72 94 ILE A C 1
ATOM 699 O O . ILE A 1 94 ? 1.476 -0.226 -11.315 1.00 57.72 94 ILE A O 1
ATOM 703 N N . ILE A 1 95 ? -0.201 0.243 -12.692 1.00 55.19 95 ILE A N 1
ATOM 704 C CA . ILE A 1 95 ? 0.659 0.123 -13.878 1.00 55.19 95 ILE A CA 1
ATOM 705 C C . ILE A 1 95 ? 1.642 1.301 -13.974 1.00 55.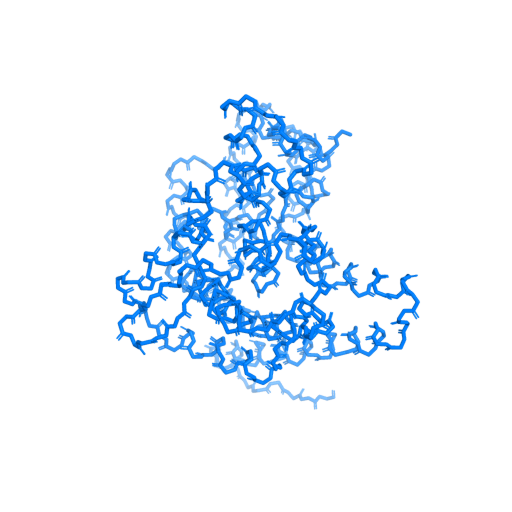19 95 ILE A C 1
ATOM 707 O O . ILE A 1 95 ? 2.784 1.101 -14.396 1.00 55.19 95 ILE A O 1
ATOM 711 N N . TYR A 1 96 ? 1.241 2.497 -13.531 1.00 57.47 96 TYR A N 1
ATOM 712 C CA . TYR A 1 96 ? 2.160 3.626 -13.377 1.00 57.47 96 TYR A CA 1
ATOM 713 C C . TYR A 1 96 ? 3.146 3.381 -12.225 1.00 57.47 96 TYR A C 1
ATOM 715 O O . TYR A 1 96 ? 4.339 3.643 -12.388 1.00 57.47 96 TYR A O 1
ATOM 723 N N . ASP A 1 97 ? 2.696 2.771 -11.123 1.00 59.62 97 ASP A N 1
ATOM 724 C CA . ASP A 1 97 ? 3.578 2.358 -10.021 1.00 59.62 97 ASP A CA 1
ATOM 725 C C . ASP A 1 97 ? 4.586 1.282 -10.445 1.00 59.62 97 ASP A C 1
ATOM 727 O O . ASP A 1 97 ? 5.733 1.305 -10.010 1.00 59.62 97 ASP A O 1
ATOM 731 N N . LEU A 1 98 ? 4.210 0.364 -11.339 1.00 60.31 98 LEU A N 1
ATOM 732 C CA . LEU A 1 98 ? 5.096 -0.676 -11.860 1.00 60.31 98 LEU A CA 1
ATOM 733 C C . LEU A 1 98 ? 6.188 -0.073 -12.750 1.00 60.31 98 LEU A C 1
ATOM 735 O O . LEU A 1 98 ? 7.361 -0.426 -12.627 1.00 60.31 98 LEU A O 1
ATOM 739 N N . ALA A 1 99 ? 5.819 0.882 -13.607 1.00 60.75 99 ALA A N 1
ATOM 740 C CA . ALA A 1 99 ? 6.788 1.666 -14.360 1.00 60.75 99 ALA A CA 1
ATOM 741 C C . ALA A 1 99 ? 7.720 2.434 -13.409 1.00 60.75 99 ALA A C 1
ATOM 743 O O . ALA A 1 99 ? 8.933 2.421 -13.617 1.00 60.75 99 ALA A O 1
ATOM 744 N N . ALA A 1 100 ? 7.195 3.026 -12.330 1.00 60.56 100 ALA A N 1
ATOM 745 C CA . ALA A 1 100 ? 7.980 3.697 -11.291 1.00 60.56 100 ALA A CA 1
ATOM 746 C C . ALA A 1 100 ? 8.821 2.732 -10.429 1.00 60.56 100 ALA A C 1
ATOM 748 O O . ALA A 1 100 ? 9.874 3.115 -9.935 1.00 60.56 100 ALA A O 1
ATOM 749 N N . ARG A 1 101 ? 8.428 1.462 -10.279 1.00 62.50 101 ARG A N 1
ATOM 750 C CA . ARG A 1 101 ? 9.192 0.425 -9.559 1.00 62.50 101 ARG A CA 1
ATOM 751 C C . ARG A 1 101 ? 10.496 0.064 -10.267 1.00 62.50 101 ARG A C 1
ATOM 753 O O . ARG A 1 101 ? 11.448 -0.368 -9.617 1.00 62.50 101 ARG A O 1
ATOM 760 N N . TYR A 1 102 ? 10.549 0.265 -11.582 1.00 60.38 102 TYR A N 1
ATOM 761 C CA . TYR A 1 102 ? 11.718 -0.009 -12.420 1.00 60.38 102 TYR A CA 1
ATOM 762 C C . TYR A 1 102 ? 12.250 1.221 -13.165 1.00 60.38 102 TYR A C 1
ATOM 764 O O . TYR A 1 102 ? 13.037 1.095 -14.109 1.00 60.38 102 TYR A O 1
ATOM 772 N N . SER A 1 103 ? 11.811 2.410 -12.760 1.00 63.00 103 SER A N 1
ATOM 773 C CA . SER A 1 103 ? 12.319 3.683 -13.256 1.00 63.00 103 SER A CA 1
ATOM 774 C C . SER A 1 103 ? 12.450 4.684 -12.121 1.00 63.00 103 SER A C 1
ATOM 776 O O . SER A 1 103 ? 12.064 4.419 -10.989 1.00 63.00 103 SER A O 1
ATOM 778 N N . ALA A 1 104 ? 12.983 5.865 -12.409 1.00 55.56 104 ALA A N 1
ATOM 779 C CA . ALA A 1 104 ? 12.932 6.965 -11.455 1.00 55.56 104 ALA A CA 1
ATOM 780 C C . ALA A 1 104 ? 11.531 7.610 -11.349 1.00 55.56 104 ALA A C 1
ATOM 782 O O . ALA A 1 104 ? 11.399 8.625 -10.676 1.00 55.56 104 ALA A O 1
ATOM 783 N N . GLY A 1 105 ? 10.486 7.052 -11.979 1.00 56.38 105 GLY A N 1
ATOM 784 C CA . GLY A 1 105 ? 9.153 7.658 -12.062 1.00 56.38 105 GLY A CA 1
ATOM 785 C C . GLY A 1 105 ? 9.089 8.698 -13.178 1.00 56.38 105 GLY A C 1
ATO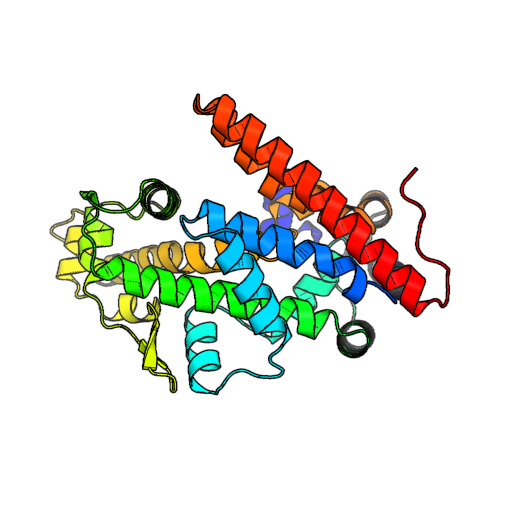M 786 O O . GLY A 1 105 ? 8.933 9.886 -12.906 1.00 56.38 105 GLY A O 1
ATOM 787 N N . ASP A 1 106 ? 9.290 8.248 -14.418 1.00 65.94 106 ASP A N 1
ATOM 788 C CA . ASP A 1 106 ? 9.365 9.113 -15.597 1.00 65.94 106 ASP A CA 1
ATOM 789 C C . ASP A 1 106 ? 7.996 9.445 -16.196 1.00 65.94 106 ASP A C 1
ATOM 791 O O . ASP A 1 106 ? 7.134 8.577 -16.336 1.00 65.94 106 ASP A O 1
ATOM 795 N N . ASN A 1 107 ? 7.845 10.687 -16.659 1.00 67.81 107 ASN A N 1
ATOM 796 C CA . ASN A 1 107 ? 6.699 11.116 -17.455 1.00 67.81 107 ASN A CA 1
ATOM 797 C C . ASN A 1 107 ? 6.936 10.771 -18.930 1.00 67.81 107 ASN A C 1
ATOM 799 O O . ASN A 1 107 ? 7.559 11.528 -19.676 1.00 67.81 107 ASN A O 1
ATOM 803 N N . LEU A 1 108 ? 6.454 9.604 -19.353 1.00 72.56 108 LEU A N 1
ATOM 804 C CA . LEU A 1 108 ? 6.481 9.186 -20.753 1.00 72.56 108 LEU A CA 1
ATOM 805 C C . LEU A 1 108 ? 5.332 9.820 -21.544 1.00 72.56 108 LEU A C 1
ATOM 807 O O . LEU A 1 108 ? 4.269 10.130 -21.010 1.00 72.56 108 LEU A O 1
ATOM 811 N N . ASN A 1 109 ? 5.514 9.961 -22.860 1.00 76.62 109 ASN A N 1
ATOM 812 C CA . ASN A 1 109 ? 4.400 10.331 -23.732 1.00 76.62 109 ASN A CA 1
ATOM 813 C C . ASN A 1 109 ? 3.349 9.201 -23.789 1.00 76.62 109 ASN A C 1
ATOM 815 O O . ASN A 1 109 ? 3.615 8.049 -23.432 1.00 76.62 109 ASN A O 1
ATOM 819 N N . ARG A 1 110 ? 2.139 9.524 -24.263 1.00 78.00 110 ARG A N 1
ATOM 820 C CA . ARG A 1 110 ? 1.007 8.583 -24.292 1.00 78.00 110 ARG A CA 1
ATOM 821 C C . ARG A 1 110 ? 1.323 7.288 -25.048 1.00 78.00 110 ARG A C 1
ATOM 823 O O . ARG A 1 110 ? 1.035 6.211 -24.536 1.00 78.00 110 ARG A O 1
ATOM 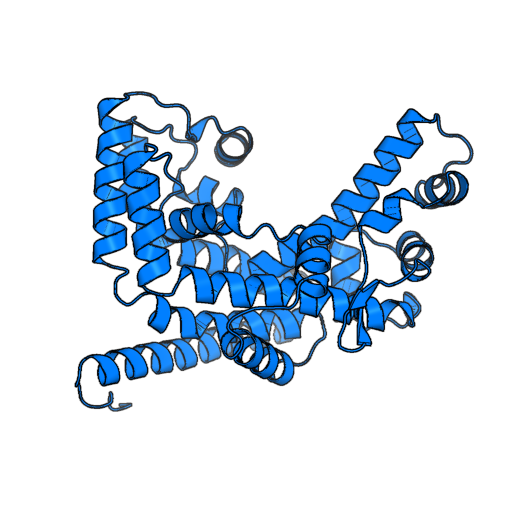830 N N . GLY A 1 111 ? 1.934 7.389 -26.230 1.00 80.69 111 GLY A N 1
ATOM 831 C CA . GLY A 1 111 ? 2.252 6.225 -27.064 1.00 80.69 111 GLY A CA 1
ATOM 832 C C . GLY A 1 111 ? 3.244 5.273 -26.393 1.00 80.69 111 GLY A C 1
ATOM 833 O O . GLY A 1 111 ? 2.976 4.082 -26.266 1.00 80.69 111 GLY A O 1
ATOM 834 N N . PHE A 1 112 ? 4.359 5.793 -25.876 1.00 80.50 112 PHE A N 1
ATOM 835 C CA . PHE A 1 112 ? 5.366 4.949 -25.234 1.00 80.50 112 PHE A CA 1
ATOM 836 C C . PHE A 1 112 ? 4.885 4.396 -23.884 1.00 80.50 112 PHE A C 1
ATOM 838 O O . PHE A 1 112 ? 5.187 3.255 -23.539 1.00 80.50 112 PHE A O 1
ATOM 845 N N . SER A 1 113 ? 4.054 5.152 -23.157 1.00 79.62 113 SER A N 1
ATOM 846 C CA . SER A 1 113 ? 3.376 4.652 -21.952 1.00 79.62 113 SER A CA 1
ATOM 847 C C . SER A 1 113 ? 2.499 3.432 -22.256 1.00 79.62 113 SER A C 1
ATOM 849 O O . SER A 1 113 ? 2.485 2.475 -21.484 1.00 79.62 113 SER A O 1
ATOM 851 N N . GLN A 1 114 ? 1.793 3.422 -23.396 1.00 81.81 114 GLN A N 1
ATOM 852 C CA . GLN A 1 114 ? 0.999 2.267 -23.834 1.00 81.81 114 GLN A CA 1
ATOM 853 C C . GLN A 1 114 ? 1.875 1.061 -24.183 1.00 81.81 114 GLN A C 1
ATOM 855 O O . GLN A 1 114 ? 1.533 -0.059 -23.800 1.00 81.81 114 GLN A O 1
ATOM 860 N N . VAL A 1 115 ? 3.014 1.277 -24.848 1.00 86.38 115 VAL A N 1
ATOM 861 C CA . VAL A 1 115 ? 3.990 0.213 -25.141 1.00 86.38 115 VAL A CA 1
ATOM 862 C C . VAL A 1 115 ? 4.504 -0.410 -23.846 1.00 86.38 115 VAL A C 1
ATOM 864 O O . VAL A 1 115 ? 4.419 -1.624 -23.671 1.00 86.38 115 VAL A O 1
ATOM 867 N N . GLN A 1 116 ? 4.951 0.413 -22.896 1.00 82.25 116 GLN A N 1
ATOM 868 C CA . GLN A 1 116 ? 5.453 -0.061 -21.608 1.00 82.25 116 GLN A CA 1
ATOM 869 C C . GLN A 1 116 ? 4.369 -0.796 -20.800 1.00 82.25 116 GLN A C 1
ATOM 871 O O . GLN A 1 116 ? 4.616 -1.883 -20.274 1.00 82.25 116 GLN A O 1
ATOM 876 N N . ARG A 1 117 ? 3.145 -0.248 -20.742 1.00 80.25 117 ARG A N 1
ATOM 877 C CA . ARG A 1 117 ? 1.982 -0.902 -20.112 1.00 80.25 117 ARG A CA 1
ATOM 878 C C . ARG A 1 117 ? 1.698 -2.258 -20.756 1.00 80.25 117 ARG A C 1
ATOM 880 O O . ARG A 1 117 ? 1.424 -3.218 -20.042 1.00 80.25 117 ARG A O 1
ATOM 887 N N . THR A 1 118 ? 1.768 -2.352 -22.080 1.00 84.56 118 THR A N 1
ATOM 888 C CA . THR A 1 118 ? 1.538 -3.604 -22.812 1.00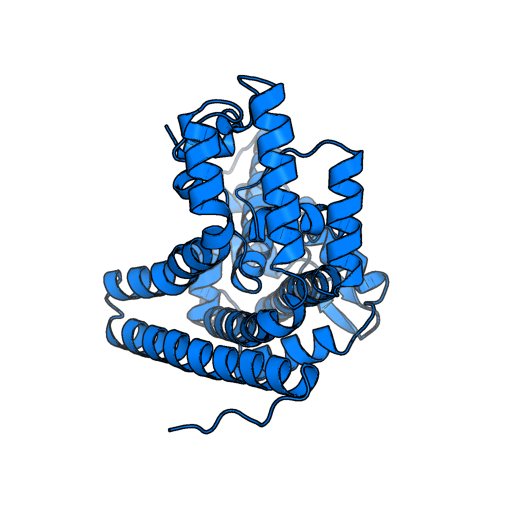 84.56 118 THR A CA 1
ATOM 889 C C . THR A 1 118 ? 2.632 -4.622 -22.513 1.00 84.56 118 THR A C 1
ATOM 891 O O . THR A 1 118 ? 2.316 -5.752 -22.158 1.00 84.56 118 THR A O 1
ATOM 894 N N . PHE A 1 119 ? 3.903 -4.216 -22.536 1.00 86.25 119 PHE A N 1
ATOM 895 C CA . PHE A 1 119 ? 5.032 -5.074 -22.172 1.00 86.25 119 PHE A CA 1
ATOM 896 C C . PHE A 1 119 ? 4.867 -5.697 -20.776 1.00 86.25 119 PHE A C 1
ATOM 898 O O . PHE A 1 119 ? 4.989 -6.910 -20.621 1.00 86.25 119 PHE A O 1
ATOM 905 N N . PHE A 1 120 ? 4.526 -4.891 -19.765 1.00 82.94 120 PHE A N 1
ATOM 906 C CA . PHE A 1 120 ? 4.344 -5.382 -18.393 1.00 82.94 120 PHE A CA 1
ATOM 907 C C . PHE A 1 120 ? 3.072 -6.209 -18.175 1.00 82.94 120 PHE A C 1
ATOM 909 O O . PHE A 1 120 ? 2.994 -7.002 -17.233 1.00 82.94 120 PHE A O 1
ATOM 916 N N . LYS A 1 121 ? 2.057 -6.031 -19.025 1.00 83.69 121 LYS A N 1
ATOM 917 C CA . LYS A 1 121 ? 0.907 -6.938 -19.065 1.00 83.69 121 LYS A CA 1
ATOM 918 C C . LYS A 1 121 ? 1.314 -8.285 -19.657 1.00 83.69 121 LYS A C 1
ATOM 920 O O . LYS A 1 121 ? 1.036 -9.312 -19.050 1.00 83.69 121 LYS A O 1
ATOM 925 N N . LEU A 1 122 ? 2.010 -8.271 -20.794 1.00 86.62 122 LEU A N 1
ATOM 926 C CA . LEU A 1 122 ? 2.422 -9.477 -21.514 1.00 86.62 122 LEU A CA 1
ATOM 927 C C . LEU A 1 122 ? 3.450 -10.307 -20.742 1.00 86.62 122 LEU A C 1
ATOM 929 O O . LEU A 1 122 ? 3.366 -11.529 -20.752 1.00 86.62 122 LEU A O 1
ATOM 933 N N . ASN A 1 123 ? 4.383 -9.673 -20.025 1.00 85.81 123 ASN A N 1
ATOM 934 C CA . ASN A 1 123 ? 5.347 -10.414 -19.210 1.00 85.81 123 ASN A CA 1
ATOM 935 C C . ASN A 1 123 ? 4.740 -10.971 -17.902 1.00 85.81 123 ASN A C 1
ATOM 937 O O . ASN A 1 123 ? 5.425 -11.700 -17.187 1.00 85.81 123 ASN A O 1
ATOM 941 N N . GLY A 1 124 ? 3.481 -10.644 -17.577 1.00 86.38 124 GLY A N 1
ATOM 942 C CA . GLY A 1 124 ? 2.746 -11.141 -16.407 1.00 86.38 124 GLY A CA 1
ATOM 943 C C . GLY A 1 124 ? 3.002 -10.387 -15.096 1.00 86.38 124 GLY A C 1
ATOM 944 O O . GLY A 1 124 ? 2.357 -10.674 -14.086 1.00 86.38 124 GLY A O 1
ATOM 945 N N . LEU A 1 125 ? 3.898 -9.399 -15.084 1.00 83.75 125 LEU A N 1
ATOM 946 C CA . LEU A 1 125 ? 4.303 -8.714 -13.857 1.00 83.75 125 LEU A CA 1
ATOM 947 C C . LEU A 1 125 ? 3.202 -7.805 -13.304 1.00 83.75 125 LEU A C 1
ATOM 949 O O . LEU A 1 125 ? 3.042 -7.702 -12.085 1.00 83.75 125 LEU A O 1
ATOM 953 N N . ALA A 1 126 ? 2.430 -7.174 -14.195 1.00 82.81 126 ALA A N 1
ATOM 954 C CA . ALA A 1 126 ? 1.270 -6.378 -13.808 1.00 82.81 126 ALA A CA 1
ATOM 955 C C . ALA A 1 126 ? 0.230 -7.246 -13.082 1.00 82.81 126 ALA A C 1
ATOM 957 O O . ALA A 1 126 ? -0.215 -6.892 -11.995 1.00 82.81 126 ALA A O 1
ATOM 958 N N . TRP A 1 127 ? -0.098 -8.420 -13.634 1.00 86.12 127 TRP A N 1
ATOM 959 C CA . TRP A 1 127 ? -1.010 -9.364 -12.986 1.00 86.12 127 TRP A CA 1
ATOM 960 C C . TRP A 1 127 ? -0.472 -9.843 -11.631 1.00 86.12 127 TRP A C 1
ATOM 962 O O . TRP A 1 127 ? -1.214 -9.826 -10.649 1.00 86.12 127 TRP A O 1
ATOM 972 N N . TRP A 1 128 ? 0.813 -10.206 -11.553 1.00 88.69 128 TRP A N 1
ATOM 973 C CA . TRP A 1 128 ? 1.451 -10.666 -10.315 1.00 88.69 128 TRP A CA 1
ATOM 974 C C . TRP A 1 128 ? 1.344 -9.621 -9.200 1.00 88.69 128 TRP A C 1
ATOM 976 O O . TRP A 1 128 ? 0.857 -9.893 -8.101 1.00 88.69 128 TRP A O 1
ATOM 986 N N . THR A 1 129 ? 1.755 -8.391 -9.511 1.00 87.00 129 THR A N 1
ATOM 987 C CA . THR A 1 129 ? 1.767 -7.267 -8.568 1.00 87.00 129 THR A CA 1
ATOM 988 C C . THR A 1 129 ? 0.350 -6.883 -8.145 1.00 87.00 129 THR A C 1
ATOM 990 O O . THR A 1 129 ? 0.094 -6.724 -6.951 1.00 87.00 129 THR A O 1
ATOM 993 N N . ASN A 1 130 ? -0.590 -6.794 -9.093 1.00 86.69 130 ASN A N 1
ATOM 994 C CA . ASN A 1 130 ? -1.980 -6.440 -8.801 1.00 86.69 130 ASN A CA 1
ATOM 995 C C . ASN A 1 130 ? -2.653 -7.503 -7.929 1.00 86.69 130 ASN A C 1
ATOM 997 O O . ASN A 1 130 ? -3.329 -7.155 -6.962 1.00 86.69 130 ASN A O 1
ATOM 1001 N N . SER A 1 131 ? -2.416 -8.787 -8.211 1.00 90.31 131 SER A N 1
ATOM 1002 C CA . SER A 1 131 ? -2.984 -9.901 -7.440 1.00 90.31 131 SER A CA 1
ATOM 1003 C C . SER A 1 131 ? -2.504 -9.891 -5.991 1.00 90.31 131 SER A C 1
ATOM 1005 O O . SER A 1 131 ? -3.310 -10.055 -5.070 1.00 90.31 131 SER A O 1
ATOM 1007 N N . LEU A 1 132 ? -1.208 -9.643 -5.768 1.00 92.19 132 LEU A N 1
ATOM 1008 C CA . LEU A 1 132 ? -0.657 -9.525 -4.420 1.00 92.19 132 LEU A CA 1
ATOM 1009 C C . LEU A 1 132 ? -1.152 -8.262 -3.711 1.00 92.19 132 LEU A C 1
ATOM 1011 O O . LEU A 1 132 ? -1.603 -8.359 -2.576 1.00 92.19 132 LEU A O 1
ATOM 1015 N N . LYS A 1 133 ? -1.150 -7.090 -4.352 1.00 90.69 133 LYS A N 1
ATOM 1016 C CA . LYS A 1 133 ? -1.641 -5.853 -3.721 1.00 90.69 133 LYS A CA 1
ATOM 1017 C C . LYS A 1 133 ? -3.115 -5.931 -3.334 1.00 90.69 133 LYS A C 1
ATOM 1019 O O . LYS A 1 133 ? -3.472 -5.614 -2.200 1.00 90.69 133 LYS A O 1
ATOM 1024 N N . GLN A 1 134 ? -3.964 -6.382 -4.257 1.00 91.06 134 GLN A N 1
ATOM 1025 C CA . GLN A 1 134 ? -5.384 -6.576 -3.983 1.00 91.06 134 GLN A CA 1
ATOM 1026 C C . GLN A 1 134 ? -5.573 -7.610 -2.870 1.00 91.06 134 GLN A C 1
ATOM 1028 O O . GLN A 1 134 ? -6.396 -7.429 -1.974 1.00 91.06 134 GLN A O 1
ATOM 1033 N N . GLY A 1 135 ? -4.763 -8.673 -2.895 1.00 92.12 135 GLY A N 1
ATOM 1034 C CA . GLY A 1 135 ? -4.664 -9.654 -1.826 1.00 92.12 135 GLY A CA 1
ATOM 1035 C C . GLY A 1 135 ? -4.363 -9.025 -0.471 1.00 92.12 135 GLY A C 1
ATOM 1036 O O . GLY A 1 135 ? -5.112 -9.283 0.466 1.00 92.12 135 GLY A O 1
ATOM 1037 N N . ALA A 1 136 ? -3.342 -8.168 -0.387 1.00 93.12 136 ALA A N 1
ATOM 1038 C CA . ALA A 1 136 ? -2.917 -7.511 0.847 1.00 93.12 136 ALA A CA 1
ATOM 1039 C C . ALA A 1 136 ? -4.018 -6.617 1.414 1.00 93.12 136 ALA A C 1
ATOM 1041 O O . ALA A 1 136 ? -4.310 -6.688 2.607 1.00 93.12 136 ALA A O 1
ATOM 1042 N N . ILE A 1 137 ? -4.655 -5.814 0.557 1.00 92.81 137 ILE A N 1
ATOM 1043 C CA . ILE A 1 137 ? -5.740 -4.911 0.955 1.00 92.81 137 ILE A CA 1
ATOM 1044 C C . ILE A 1 137 ? -6.950 -5.704 1.448 1.00 92.81 137 ILE A C 1
ATOM 1046 O O . ILE A 1 137 ? -7.425 -5.465 2.555 1.00 92.81 137 ILE A O 1
ATOM 1050 N N . LEU A 1 138 ? -7.408 -6.703 0.689 1.00 93.56 138 LEU A N 1
ATOM 1051 C CA . LEU A 1 138 ? -8.534 -7.549 1.094 1.00 93.56 138 LEU A CA 1
ATOM 1052 C C . LEU A 1 138 ? -8.210 -8.375 2.345 1.00 93.56 138 LEU A C 1
ATOM 1054 O O . LEU A 1 138 ? -9.045 -8.525 3.236 1.00 93.56 138 LEU A O 1
ATOM 1058 N N . GLY A 1 139 ? -7.000 -8.922 2.425 1.00 93.62 139 GLY A N 1
ATOM 1059 C CA . GLY A 1 139 ? -6.513 -9.682 3.571 1.00 93.62 139 GLY A CA 1
ATOM 1060 C C . GLY A 1 139 ? -6.497 -8.839 4.839 1.00 93.62 139 GLY A C 1
ATOM 1061 O O . GLY A 1 139 ? -6.993 -9.283 5.875 1.00 93.62 139 GLY A O 1
ATOM 1062 N N . MET A 1 140 ? -6.006 -7.602 4.742 1.00 94.56 140 MET A N 1
ATOM 1063 C CA . MET A 1 140 ? -6.028 -6.634 5.833 1.00 94.56 140 MET A CA 1
ATOM 1064 C C . MET A 1 140 ? -7.460 -6.214 6.182 1.00 94.56 140 MET A C 1
ATOM 1066 O O . MET A 1 140 ? -7.821 -6.245 7.354 1.00 94.56 140 MET A O 1
ATOM 1070 N N . GLY A 1 141 ? -8.308 -5.915 5.192 1.00 95.69 141 GLY A N 1
ATOM 1071 C CA . GLY A 1 141 ? -9.731 -5.602 5.382 1.00 95.69 141 GLY A CA 1
ATOM 1072 C C . GLY A 1 141 ? -10.459 -6.681 6.179 1.00 95.69 141 GLY A C 1
ATOM 1073 O O . GLY A 1 141 ? -11.146 -6.387 7.158 1.00 95.69 141 GLY A O 1
ATOM 1074 N N . SER A 1 142 ? -10.240 -7.947 5.819 1.00 96.00 142 SER A N 1
ATOM 1075 C CA . SER A 1 142 ? -10.820 -9.082 6.536 1.00 96.00 142 SER A CA 1
ATOM 1076 C C . SER A 1 142 ? -10.180 -9.319 7.905 1.00 96.00 142 SER A C 1
ATOM 1078 O O . SER A 1 142 ? -10.854 -9.726 8.852 1.00 96.00 142 SER A O 1
ATOM 1080 N N . TYR A 1 143 ? -8.882 -9.054 8.054 1.00 95.94 143 TYR A N 1
ATOM 1081 C CA . TYR A 1 143 ? -8.210 -9.151 9.345 1.00 95.94 143 TYR A CA 1
ATOM 1082 C C . TYR A 1 143 ? -8.734 -8.101 10.331 1.00 95.94 143 TYR A C 1
ATOM 1084 O O . TYR A 1 143 ? -9.120 -8.467 11.439 1.00 95.94 143 TYR A O 1
ATOM 1092 N N . VAL A 1 144 ? -8.845 -6.835 9.918 1.00 96.62 144 VAL A N 1
ATOM 1093 C CA . VAL A 1 144 ? -9.414 -5.753 10.737 1.00 96.62 144 VAL A CA 1
ATOM 1094 C C . VAL A 1 144 ? -10.867 -6.053 11.100 1.00 96.62 144 VAL A C 1
ATOM 1096 O O . VAL A 1 144 ? -11.232 -5.911 12.264 1.00 96.62 144 VAL A O 1
ATOM 1099 N N . ALA A 1 145 ? -11.664 -6.576 10.161 1.00 97.31 145 ALA A N 1
ATOM 1100 C CA . ALA A 1 145 ? -13.037 -7.019 10.422 1.00 97.31 145 ALA A CA 1
ATOM 1101 C C . ALA A 1 145 ? -13.137 -8.068 11.541 1.00 97.31 145 ALA A C 1
ATOM 1103 O O . ALA A 1 145 ? -14.113 -8.103 12.281 1.00 97.31 145 ALA A O 1
ATOM 1104 N N . LYS A 1 146 ? -12.131 -8.938 11.692 1.00 96.44 146 LYS A N 1
ATOM 1105 C CA . LYS A 1 146 ? -12.073 -9.888 12.815 1.00 96.44 146 LYS A CA 1
ATOM 1106 C C . LYS A 1 146 ? -11.681 -9.196 14.117 1.00 96.44 146 LYS A C 1
ATOM 1108 O O . LYS A 1 146 ? -12.215 -9.546 15.168 1.00 96.44 146 LYS A O 1
ATOM 1113 N N . GLN A 1 147 ? -10.772 -8.222 14.049 1.00 96.94 147 GLN A N 1
ATOM 1114 C CA . GLN A 1 147 ? -10.312 -7.480 15.223 1.00 96.94 147 GLN A CA 1
ATOM 1115 C C . GLN A 1 147 ? -11.404 -6.604 15.835 1.00 96.94 147 GLN A C 1
ATOM 1117 O O . GLN A 1 147 ? -11.352 -6.363 17.035 1.00 96.94 147 GLN A O 1
ATOM 1122 N N . THR A 1 148 ? -12.427 -6.178 15.084 1.00 97.06 148 THR A N 1
ATOM 1123 C CA . THR A 1 148 ? -13.513 -5.336 15.625 1.00 97.06 148 THR A CA 1
ATOM 1124 C C . THR A 1 148 ? -14.248 -5.961 16.821 1.00 97.06 148 THR A C 1
ATOM 1126 O O . THR A 1 148 ? -14.782 -5.256 17.680 1.00 97.06 148 THR A O 1
ATOM 1129 N N . LYS A 1 149 ? -14.204 -7.291 16.957 1.00 96.56 149 LYS A N 1
ATOM 1130 C CA . LYS A 1 149 ? -14.754 -8.031 18.105 1.00 96.56 149 LYS A CA 1
ATOM 1131 C C . LYS A 1 149 ? -13.935 -7.874 19.393 1.00 96.56 149 LYS A C 1
ATOM 1133 O O . LYS A 1 149 ? -14.417 -8.219 20.466 1.00 96.56 149 LYS A O 1
ATOM 1138 N N . VAL A 1 150 ? -12.734 -7.310 19.313 1.00 96.94 150 VAL A N 1
ATOM 1139 C CA . VAL A 1 150 ? -11.775 -7.201 20.415 1.00 96.94 150 VAL A CA 1
ATOM 1140 C C . VAL A 1 150 ? -11.667 -5.747 20.886 1.00 96.94 150 VAL A C 1
ATOM 1142 O O . VAL A 1 150 ? -11.596 -4.808 20.089 1.00 96.94 150 VAL A O 1
ATOM 1145 N N . SER A 1 151 ? -11.683 -5.538 22.205 1.00 95.88 151 SER A N 1
ATOM 1146 C CA . SER A 1 151 ? -11.463 -4.214 22.798 1.00 95.88 151 SER A CA 1
ATOM 1147 C C . SER A 1 151 ? -10.027 -3.756 22.630 1.00 95.88 151 SER A C 1
ATOM 1149 O O . SER A 1 151 ? -9.115 -4.574 22.568 1.00 95.88 151 SER A O 1
ATOM 1151 N N . TYR A 1 152 ? -9.820 -2.439 22.594 1.00 96.81 152 TYR A N 1
ATOM 1152 C CA . TYR A 1 152 ? -8.496 -1.853 22.381 1.00 96.81 152 TYR A CA 1
ATOM 1153 C C . TYR A 1 152 ? -7.433 -2.404 23.349 1.00 96.81 152 TYR A C 1
ATOM 1155 O O . TYR A 1 152 ? -6.314 -2.722 22.949 1.00 96.81 152 TYR A O 1
ATOM 1163 N N . LYS A 1 153 ? -7.805 -2.581 24.624 1.00 95.62 153 LYS A N 1
ATOM 1164 C CA . LYS A 1 153 ? -6.930 -3.137 25.669 1.00 95.62 153 LYS A CA 1
ATOM 1165 C C . LYS A 1 153 ? -6.525 -4.591 25.411 1.00 95.62 153 LYS A C 1
ATOM 1167 O O . LYS A 1 153 ? -5.426 -4.974 25.791 1.00 95.62 153 LYS A O 1
ATOM 1172 N N . ASN A 1 154 ? -7.384 -5.356 24.740 1.00 96.75 154 ASN A N 1
ATOM 1173 C CA . ASN A 1 154 ? -7.201 -6.783 24.477 1.00 96.75 154 ASN A CA 1
ATOM 1174 C C . ASN A 1 154 ? -6.651 -7.068 23.069 1.00 96.75 154 ASN A C 1
ATOM 1176 O O . ASN A 1 154 ? -6.517 -8.231 22.689 1.00 96.75 154 ASN A O 1
ATOM 1180 N N . LEU A 1 155 ? -6.360 -6.034 22.271 1.00 96.12 155 LEU A N 1
ATOM 1181 C CA . LEU A 1 155 ? -5.734 -6.209 20.963 1.00 96.12 155 LEU A CA 1
ATOM 1182 C C . LEU A 1 155 ? -4.349 -6.839 21.113 1.00 96.12 155 LEU A C 1
ATOM 1184 O O . LEU A 1 155 ? -3.615 -6.554 22.062 1.00 96.12 155 LEU A O 1
ATOM 1188 N N . SER A 1 156 ? -3.960 -7.646 20.124 1.00 94.94 156 SER A N 1
ATOM 1189 C CA . SER A 1 156 ? -2.586 -8.145 20.063 1.00 94.94 156 SER A CA 1
ATOM 1190 C C . SER A 1 156 ? -1.597 -6.969 20.051 1.00 94.94 156 SER A C 1
ATOM 1192 O O . SER A 1 156 ? -1.868 -5.953 19.398 1.00 94.94 156 SER A O 1
ATOM 1194 N N . PRO A 1 157 ? -0.426 -7.084 20.705 1.00 93.25 157 PRO A N 1
ATOM 1195 C CA . PRO A 1 157 ? 0.564 -6.007 20.730 1.00 93.25 157 PRO A CA 1
ATOM 1196 C C . PRO A 1 157 ? 0.961 -5.513 19.332 1.00 93.25 157 PRO A C 1
ATOM 1198 O O . PRO A 1 157 ? 1.249 -4.336 19.134 1.00 93.25 157 PRO A O 1
ATOM 1201 N N . GLN A 1 158 ? 0.962 -6.407 18.340 1.00 92.06 158 GLN A N 1
ATOM 1202 C CA . GLN A 1 158 ? 1.316 -6.093 16.960 1.00 92.06 158 GLN A CA 1
ATOM 1203 C C . GLN A 1 158 ? 0.248 -5.255 16.263 1.00 92.06 158 GLN A C 1
ATOM 1205 O O . GLN A 1 158 ? 0.588 -4.253 15.636 1.00 92.06 158 GLN A O 1
ATOM 1210 N N . PHE A 1 159 ? -1.023 -5.646 16.382 1.00 95.56 159 PHE A N 1
ATOM 1211 C CA . PHE A 1 159 ? -2.115 -4.892 15.778 1.00 95.56 159 PHE A CA 1
ATOM 1212 C C . PHE A 1 159 ? -2.350 -3.569 16.507 1.00 95.56 159 PHE A C 1
ATOM 1214 O O . PHE A 1 159 ? -2.557 -2.551 15.857 1.00 95.56 159 PHE A O 1
ATOM 1221 N N . LYS A 1 160 ? -2.225 -3.558 17.839 1.00 95.44 160 LYS A N 1
ATOM 1222 C CA . LYS A 1 160 ? -2.293 -2.333 18.639 1.00 95.44 160 LYS A CA 1
ATOM 1223 C C . LYS A 1 160 ? -1.225 -1.323 18.207 1.00 95.44 160 LYS A C 1
ATOM 1225 O O . LYS A 1 160 ? -1.564 -0.217 17.808 1.00 95.44 160 LYS A O 1
ATOM 1230 N N . ARG A 1 161 ? 0.047 -1.745 18.144 1.00 92.31 161 ARG A N 1
ATOM 1231 C CA . ARG A 1 161 ? 1.149 -0.914 17.623 1.00 92.31 161 ARG A CA 1
ATOM 1232 C C . ARG A 1 161 ? 0.856 -0.389 16.216 1.00 92.31 161 ARG A C 1
ATOM 1234 O O . ARG A 1 161 ? 1.192 0.749 15.906 1.00 92.31 161 ARG A O 1
ATOM 1241 N N . LEU A 1 162 ? 0.275 -1.226 15.357 1.00 93.69 162 LEU A N 1
ATOM 1242 C CA . LEU A 1 162 ? -0.075 -0.837 13.997 1.00 93.69 162 LEU A CA 1
ATOM 1243 C C . LEU A 1 162 ? -1.101 0.298 13.988 1.00 93.69 162 LEU A C 1
ATOM 1245 O O . LEU A 1 162 ? -0.838 1.322 13.371 1.00 93.69 162 LEU A O 1
ATOM 1249 N N . ILE A 1 163 ? -2.241 0.139 14.659 1.00 96.12 163 ILE A N 1
ATOM 1250 C CA . ILE A 1 163 ? -3.297 1.160 14.644 1.00 96.12 163 ILE A CA 1
ATOM 1251 C C . ILE A 1 163 ? -2.844 2.444 15.365 1.00 96.12 163 ILE A C 1
ATOM 1253 O O . ILE A 1 163 ? -3.116 3.545 14.883 1.00 96.12 163 ILE A O 1
ATOM 1257 N N . ASP A 1 164 ? -2.039 2.312 16.424 1.00 95.38 164 ASP A N 1
ATOM 1258 C CA . ASP A 1 164 ? -1.438 3.433 17.156 1.00 95.38 164 ASP A CA 1
ATOM 1259 C C . ASP A 1 164 ? -0.482 4.249 16.287 1.00 95.38 164 ASP A C 1
ATOM 1261 O O . ASP A 1 164 ? -0.439 5.472 16.398 1.00 95.38 164 ASP A O 1
ATOM 1265 N N . HIS A 1 165 ? 0.243 3.601 15.371 1.00 92.31 165 HIS A N 1
ATOM 1266 C CA . HIS A 1 165 ? 1.124 4.290 14.429 1.00 92.31 165 HIS A CA 1
ATOM 1267 C C . HIS A 1 165 ? 0.365 5.258 13.504 1.00 92.31 165 HIS A C 1
ATOM 1269 O O . HIS A 1 165 ? 0.892 6.311 13.158 1.00 92.31 165 HIS A O 1
ATOM 1275 N N . TYR A 1 166 ? -0.892 4.950 13.162 1.00 95.31 166 TYR A N 1
ATOM 1276 C CA . TYR A 1 166 ? -1.795 5.854 12.423 1.00 95.31 166 TYR A CA 1
ATOM 1277 C C . TYR A 1 166 ? -2.645 6.733 13.370 1.00 95.31 166 TYR A C 1
ATOM 1279 O O . TYR A 1 166 ? -3.584 7.434 12.970 1.00 95.31 166 TYR A O 1
ATOM 1287 N N . GLY A 1 167 ? -2.304 6.713 14.661 1.00 95.19 167 GLY A N 1
ATOM 1288 C CA . GLY A 1 167 ? -2.920 7.447 15.763 1.00 95.19 167 GLY A CA 1
ATOM 1289 C C . GLY A 1 167 ? -4.325 6.969 16.144 1.00 95.19 167 GLY A C 1
ATOM 1290 O O . GLY A 1 167 ? -5.062 7.704 16.806 1.00 95.19 167 GLY A O 1
ATOM 1291 N N . ILE A 1 168 ? -4.744 5.791 15.689 1.00 97.12 168 ILE A N 1
ATOM 1292 C CA . ILE A 1 168 ? -6.045 5.209 16.021 1.00 97.12 168 ILE A CA 1
ATOM 1293 C C . ILE A 1 168 ? -5.965 4.709 17.470 1.00 97.12 168 ILE A C 1
ATOM 1295 O O . ILE A 1 168 ? -5.661 3.551 17.740 1.00 97.12 168 ILE A O 1
ATOM 1299 N N . ASN A 1 169 ? -6.199 5.629 18.401 1.00 95.94 169 ASN A N 1
ATOM 1300 C CA . ASN A 1 169 ? -6.158 5.377 19.836 1.00 95.94 169 ASN A CA 1
ATOM 1301 C C . ASN A 1 169 ? -7.405 4.617 20.325 1.00 95.94 169 ASN A C 1
ATOM 1303 O O . ASN A 1 169 ? -8.328 4.330 19.559 1.00 95.94 169 ASN A O 1
ATOM 1307 N N . GLU A 1 170 ? -7.457 4.334 21.629 1.00 97.00 170 GLU A N 1
ATOM 1308 C CA . GLU A 1 170 ? -8.575 3.623 22.261 1.00 97.00 170 GLU A CA 1
ATOM 1309 C C . GLU A 1 170 ? -9.940 4.241 21.951 1.00 97.00 170 GLU A C 1
ATOM 1311 O O . GLU A 1 170 ? -10.882 3.516 21.621 1.00 97.00 170 GLU A O 1
ATOM 1316 N N . LYS A 1 171 ? -10.046 5.573 22.029 1.00 95.94 171 LYS A N 1
ATOM 1317 C CA . LYS A 1 171 ? -11.301 6.284 21.784 1.00 95.94 171 LYS A CA 1
ATOM 1318 C C . LYS A 1 171 ? -11.770 6.065 20.347 1.00 95.94 171 LYS A C 1
ATOM 1320 O O . LYS A 1 171 ? -12.902 5.641 20.132 1.00 95.94 171 LYS A O 1
ATOM 1325 N N . ILE A 1 172 ? -10.885 6.292 19.378 1.00 97.25 172 ILE A N 1
ATOM 1326 C CA . ILE A 1 172 ? -11.199 6.109 17.958 1.00 97.25 172 ILE A CA 1
ATOM 1327 C C . ILE A 1 172 ? -11.566 4.650 17.685 1.00 97.25 172 ILE A C 1
ATOM 1329 O O . ILE A 1 172 ? -12.617 4.386 17.104 1.00 97.25 172 ILE A O 1
ATOM 1333 N N . TRP A 1 173 ? -10.737 3.700 18.136 1.00 97.75 173 TRP A N 1
ATOM 1334 C CA . TRP A 1 173 ? -10.967 2.273 17.915 1.00 97.75 173 TRP A CA 1
ATOM 1335 C C . TRP A 1 173 ? -12.330 1.828 18.438 1.00 97.75 173 TRP A C 1
ATOM 1337 O O . TRP A 1 173 ? -13.047 1.115 17.742 1.00 97.75 173 TRP A O 1
ATOM 1347 N N . ASN A 1 174 ? -12.713 2.272 19.638 1.00 96.19 174 ASN A N 1
ATOM 1348 C CA . ASN A 1 174 ? -13.976 1.888 20.264 1.00 96.19 174 ASN A CA 1
ATOM 1349 C C . ASN A 1 174 ? -15.222 2.408 19.532 1.00 96.19 174 ASN A C 1
ATOM 1351 O O . ASN A 1 174 ? -16.286 1.803 19.686 1.00 96.19 174 ASN A O 1
ATOM 1355 N N . HIS A 1 175 ? -15.093 3.464 18.726 1.00 96.25 175 HIS A N 1
ATOM 1356 C CA . HIS A 1 175 ? -16.148 3.919 17.819 1.00 96.25 175 HIS A CA 1
ATOM 1357 C C . HIS A 1 175 ? -16.124 3.150 16.504 1.00 96.25 175 HIS A C 1
ATOM 1359 O O . HIS A 1 175 ? -17.109 2.501 16.156 1.00 96.25 175 HIS A O 1
ATOM 1365 N N . ILE A 1 176 ? -14.987 3.136 15.805 1.00 96.69 176 ILE A N 1
ATOM 1366 C CA . ILE A 1 176 ? -14.929 2.570 14.450 1.00 96.69 176 ILE A CA 1
ATOM 1367 C C . ILE A 1 176 ? -15.108 1.045 14.429 1.00 96.69 176 ILE A C 1
ATOM 1369 O O . ILE A 1 176 ? -15.623 0.495 13.462 1.00 96.69 176 ILE A O 1
ATOM 1373 N N . ARG A 1 177 ? -14.762 0.335 15.512 1.00 96.38 177 ARG A N 1
ATOM 1374 C CA . ARG A 1 177 ? -14.992 -1.118 15.621 1.00 96.38 177 ARG A CA 1
ATOM 1375 C C . ARG A 1 177 ? -16.474 -1.510 15.658 1.00 96.38 177 ARG A C 1
ATOM 1377 O O . ARG A 1 177 ? -16.776 -2.689 15.528 1.00 96.38 177 ARG A O 1
ATOM 1384 N N . LYS A 1 178 ? -17.380 -0.564 15.919 1.00 96.00 178 LYS A N 1
ATOM 1385 C CA . LYS A 1 178 ? -18.830 -0.808 15.991 1.00 96.00 178 LYS A CA 1
ATOM 1386 C C . LYS A 1 178 ? -19.534 -0.581 14.656 1.00 96.00 178 LYS A C 1
ATOM 1388 O O . LYS A 1 178 ? -20.723 -0.848 14.562 1.00 96.00 178 LYS A O 1
ATOM 1393 N N . MET A 1 179 ? -18.818 -0.063 13.661 1.00 95.38 179 MET A N 1
ATOM 1394 C CA . MET A 1 179 ? -19.358 0.164 12.329 1.00 95.38 179 MET A CA 1
ATOM 1395 C C . MET A 1 179 ? -19.717 -1.158 11.650 1.00 95.38 179 MET A C 1
ATOM 1397 O O . MET A 1 179 ? -19.081 -2.190 11.891 1.00 95.38 179 MET A O 1
ATOM 1401 N N . ASP A 1 180 ? -20.694 -1.103 10.750 1.00 94.56 180 ASP A N 1
ATOM 1402 C CA . ASP A 1 180 ? -21.105 -2.271 9.983 1.00 94.56 180 ASP A CA 1
ATOM 1403 C C . ASP A 1 180 ? -19.975 -2.785 9.091 1.00 94.56 180 ASP A C 1
ATOM 1405 O O . ASP A 1 180 ? -19.252 -2.029 8.439 1.00 94.56 180 ASP A O 1
ATOM 1409 N N . LEU A 1 181 ? -19.866 -4.104 8.986 1.00 96.06 181 LEU A N 1
ATOM 1410 C CA . LEU A 1 181 ? -18.903 -4.765 8.110 1.00 96.06 181 LEU A CA 1
ATOM 1411 C C . LEU A 1 181 ? -19.542 -5.069 6.757 1.00 96.06 181 LEU A C 1
ATOM 1413 O O . LEU A 1 181 ? -20.747 -5.297 6.672 1.00 96.06 181 LEU A O 1
ATOM 1417 N N . ASP A 1 182 ? -18.731 -5.116 5.709 1.00 94.69 182 ASP A N 1
ATOM 1418 C CA . ASP A 1 182 ? -19.186 -5.584 4.402 1.00 94.69 182 ASP A CA 1
ATOM 1419 C C . ASP A 1 182 ? -19.001 -7.087 4.295 1.00 94.69 182 ASP A C 1
ATOM 1421 O O . ASP A 1 182 ? -18.006 -7.637 4.772 1.00 94.69 182 ASP A O 1
ATOM 1425 N N . LYS A 1 183 ? -19.952 -7.756 3.650 1.00 94.50 183 LYS A N 1
ATOM 1426 C CA . LYS A 1 183 ? -19.921 -9.196 3.421 1.00 94.50 183 LYS A CA 1
ATOM 1427 C C . LYS A 1 183 ? -19.759 -9.452 1.929 1.00 94.50 183 LYS A C 1
ATOM 1429 O O . LYS A 1 183 ? -20.577 -8.994 1.143 1.00 94.50 183 LYS A O 1
ATOM 1434 N N . ALA A 1 184 ? -18.715 -10.181 1.555 1.00 92.50 184 ALA A N 1
ATOM 1435 C CA . ALA A 1 184 ? -18.553 -10.646 0.182 1.00 92.50 184 ALA A CA 1
ATOM 1436 C C . ALA A 1 184 ? -19.403 -11.900 -0.087 1.00 92.50 184 ALA A C 1
ATOM 1438 O O . ALA A 1 184 ? -19.799 -12.605 0.846 1.00 92.50 184 ALA A O 1
ATOM 1439 N N . ASP A 1 185 ? -19.593 -12.209 -1.366 1.00 90.06 185 ASP A N 1
ATOM 1440 C CA . ASP A 1 185 ? -20.113 -13.466 -1.916 1.00 90.06 185 ASP A CA 1
ATOM 1441 C C . ASP A 1 185 ? -19.736 -14.757 -1.157 1.00 90.06 185 ASP A C 1
ATOM 1443 O O . ASP A 1 185 ? -20.585 -15.607 -0.901 1.00 90.06 185 ASP A O 1
ATOM 1447 N N . ASP A 1 186 ? -18.473 -14.908 -0.753 1.00 88.06 186 ASP A N 1
ATOM 1448 C CA . ASP A 1 186 ? -17.960 -16.082 -0.029 1.00 88.06 186 ASP A CA 1
ATOM 1449 C C . ASP A 1 186 ? -18.198 -16.033 1.490 1.00 88.06 186 ASP A C 1
ATOM 1451 O O . ASP A 1 186 ? -17.599 -16.793 2.253 1.00 88.06 186 ASP A O 1
ATOM 1455 N N . GLY A 1 187 ? -19.039 -15.104 1.945 1.00 91.12 187 GLY A N 1
ATOM 1456 C CA . GLY A 1 187 ? -19.412 -14.904 3.338 1.00 91.12 187 GLY A CA 1
ATOM 1457 C C . GLY A 1 187 ? -18.347 -14.232 4.202 1.00 91.12 187 GLY A C 1
ATOM 1458 O O . GLY A 1 187 ? -18.591 -14.010 5.391 1.00 91.12 187 GLY A O 1
ATOM 1459 N N . LYS A 1 188 ? -17.177 -13.888 3.649 1.00 94.19 188 LYS A N 1
ATOM 1460 C CA . LYS A 1 188 ? -16.138 -13.184 4.408 1.00 94.19 188 LYS A CA 1
ATOM 1461 C C . LYS A 1 188 ? -16.554 -11.754 4.701 1.00 94.19 188 LYS A C 1
ATOM 1463 O O . LYS A 1 188 ? -17.085 -11.060 3.841 1.00 94.19 188 LYS A O 1
ATOM 1468 N N . LEU A 1 189 ? -16.231 -11.327 5.917 1.00 96.56 189 LEU A N 1
ATOM 1469 C CA . LEU A 1 189 ? -16.443 -9.966 6.381 1.00 96.56 189 LEU A CA 1
ATOM 1470 C C . LEU A 1 189 ? -15.196 -9.112 6.153 1.00 96.56 189 LEU A C 1
ATOM 1472 O O . LEU A 1 189 ? -14.071 -9.602 6.314 1.00 96.56 189 LEU A O 1
ATOM 1476 N N . PHE A 1 190 ? -15.420 -7.843 5.828 1.00 97.00 190 PHE A N 1
ATOM 1477 C CA . PHE A 1 190 ? -14.403 -6.835 5.558 1.00 97.00 190 PHE A CA 1
ATOM 1478 C C . PHE A 1 190 ? -14.746 -5.534 6.278 1.00 97.00 190 PHE A C 1
ATOM 1480 O O . PHE A 1 190 ? -15.906 -5.139 6.380 1.00 97.00 190 PHE A O 1
ATOM 1487 N N . PHE A 1 191 ? -13.716 -4.876 6.801 1.00 96.44 191 PHE A N 1
ATOM 1488 C CA . PHE A 1 191 ? -13.846 -3.539 7.353 1.00 96.44 191 PHE A CA 1
ATOM 1489 C C . PHE A 1 191 ? -14.015 -2.542 6.205 1.00 96.44 191 PHE A C 1
ATOM 1491 O O . PHE A 1 191 ? -13.255 -2.614 5.240 1.00 96.44 191 PHE A O 1
ATOM 1498 N N . ASN A 1 192 ? -14.973 -1.622 6.319 1.00 91.25 192 ASN A N 1
ATOM 1499 C CA . ASN A 1 192 ? -15.238 -0.610 5.303 1.00 91.25 192 ASN A CA 1
ATOM 1500 C C . ASN A 1 192 ? -14.896 0.784 5.837 1.00 91.25 192 ASN A C 1
ATOM 1502 O O . ASN A 1 192 ? -15.530 1.287 6.763 1.00 91.25 192 ASN A O 1
ATOM 1506 N N . THR A 1 193 ? -13.893 1.420 5.235 1.00 92.62 193 THR A N 1
ATOM 1507 C CA . THR A 1 193 ? -13.456 2.770 5.612 1.00 92.62 193 THR A CA 1
ATOM 1508 C C . THR A 1 193 ? -14.422 3.865 5.174 1.00 92.62 193 THR A C 1
ATOM 1510 O O . THR A 1 193 ? -14.398 4.941 5.757 1.00 92.62 193 THR A O 1
ATOM 1513 N N . GLN A 1 194 ? -15.262 3.621 4.167 1.00 91.31 194 GLN A N 1
ATOM 1514 C CA . GLN A 1 194 ? -16.245 4.593 3.679 1.00 91.31 194 GLN A CA 1
ATOM 1515 C C . GLN A 1 194 ? -17.349 4.840 4.706 1.00 91.31 194 GLN A C 1
ATOM 1517 O O . GLN A 1 194 ? -17.777 5.970 4.869 1.00 91.31 194 GLN A O 1
ATOM 1522 N N . LYS A 1 195 ? -17.715 3.831 5.504 1.00 93.62 195 LYS A N 1
ATOM 1523 C CA . LYS A 1 195 ? -18.723 3.969 6.570 1.00 93.62 195 LYS A CA 1
ATOM 1524 C C . LYS A 1 195 ? -18.309 4.912 7.712 1.00 93.62 195 LYS A C 1
ATOM 1526 O O . LYS A 1 195 ? -19.095 5.181 8.613 1.00 93.62 195 LYS A O 1
ATOM 1531 N N . ILE A 1 196 ? -17.070 5.418 7.705 1.00 94.88 196 ILE A N 1
ATOM 1532 C CA . ILE A 1 196 ? -16.661 6.531 8.578 1.00 94.88 196 ILE A CA 1
ATOM 1533 C C . ILE A 1 196 ? -17.487 7.783 8.243 1.00 94.88 196 ILE A C 1
ATOM 1535 O O . ILE A 1 196 ? -17.778 8.586 9.132 1.00 94.88 196 ILE A O 1
ATOM 1539 N N . ASP A 1 197 ? -17.924 7.909 6.988 1.00 93.69 197 ASP A N 1
ATOM 1540 C CA . ASP A 1 197 ? -18.762 9.010 6.526 1.00 93.69 197 ASP A CA 1
ATOM 1541 C C . ASP A 1 197 ? -20.142 9.012 7.198 1.00 93.69 197 ASP A C 1
ATOM 1543 O O . ASP A 1 197 ? -20.730 10.075 7.401 1.00 93.69 197 ASP A O 1
ATOM 1547 N N . ASP A 1 198 ? -20.604 7.844 7.647 1.00 94.56 198 ASP A N 1
ATOM 1548 C CA . ASP A 1 198 ? -21.904 7.651 8.292 1.00 94.56 198 ASP A CA 1
ATOM 1549 C C . ASP A 1 198 ? -21.857 7.878 9.813 1.00 94.56 198 ASP A C 1
ATOM 1551 O O . ASP A 1 198 ? -22.888 7.849 10.490 1.00 94.56 198 ASP A O 1
ATOM 1555 N N . LEU A 1 199 ? -20.672 8.128 10.388 1.00 95.50 199 LEU A N 1
ATOM 1556 C CA . LEU A 1 199 ? -20.556 8.443 11.812 1.00 95.50 199 LEU A CA 1
ATOM 1557 C C . LEU A 1 199 ? -21.303 9.740 12.138 1.00 95.50 199 LEU A C 1
ATOM 1559 O O . LEU A 1 199 ? -21.164 10.757 11.447 1.00 95.50 199 LEU A O 1
ATOM 1563 N N . SER A 1 200 ? -22.059 9.715 13.235 1.00 96.38 200 SER A N 1
ATOM 1564 C CA . SER A 1 200 ? -22.818 10.876 13.690 1.00 96.38 200 SER A CA 1
ATOM 1565 C C . SER A 1 200 ? -21.906 12.004 14.172 1.00 96.38 200 SER A C 1
ATOM 1567 O O . SER A 1 200 ? -20.811 11.780 14.697 1.00 96.38 200 SER A O 1
ATOM 1569 N N . ASP A 1 201 ? -22.400 13.236 14.078 1.00 96.31 201 ASP A N 1
ATOM 1570 C CA . ASP A 1 201 ? -21.720 14.435 14.575 1.00 96.31 201 ASP A CA 1
ATOM 1571 C C . ASP A 1 201 ? -21.297 14.310 16.044 1.00 96.31 201 ASP A C 1
ATOM 1573 O O . ASP A 1 201 ? -20.242 14.808 16.433 1.00 96.31 201 ASP A O 1
ATOM 1577 N N . ALA A 1 202 ? -22.105 13.631 16.865 1.00 95.56 202 ALA A N 1
ATOM 1578 C CA . ALA A 1 202 ? -21.803 13.383 18.272 1.00 95.56 202 ALA A CA 1
ATOM 1579 C C . ALA A 1 202 ? -20.571 12.480 18.451 1.00 95.56 202 ALA A C 1
ATOM 1581 O O . ALA A 1 202 ? -19.740 12.745 19.318 1.00 95.56 202 ALA A O 1
ATOM 1582 N N . VAL A 1 203 ? -20.421 11.453 17.608 1.00 96.50 203 VAL A N 1
ATOM 1583 C CA . VAL A 1 203 ? -19.245 10.573 17.621 1.00 96.50 203 VAL A CA 1
ATOM 1584 C C . VAL A 1 203 ? -17.995 11.340 17.200 1.00 96.50 203 VAL A C 1
ATOM 1586 O O . VAL A 1 203 ? -16.969 11.239 17.867 1.00 96.50 203 VAL A O 1
ATOM 1589 N N . ILE A 1 204 ? -18.075 12.149 16.138 1.00 97.38 204 ILE A N 1
ATOM 1590 C CA . ILE A 1 204 ? -16.933 12.952 15.674 1.00 97.38 204 ILE A CA 1
ATOM 1591 C C . ILE A 1 204 ? -16.503 13.968 16.739 1.00 97.38 204 ILE A C 1
ATOM 1593 O O . ILE A 1 204 ? -15.315 14.085 17.037 1.00 97.38 204 ILE A O 1
ATOM 1597 N N . LYS A 1 205 ? -17.464 14.645 17.374 1.00 96.50 205 LYS A N 1
ATOM 1598 C CA . LYS A 1 205 ? -17.226 15.553 18.506 1.00 96.50 205 LYS A CA 1
ATOM 1599 C C . LYS A 1 205 ? -16.518 14.860 19.669 1.00 96.50 205 LYS A C 1
ATOM 1601 O O . LYS A 1 205 ? -15.526 15.383 20.174 1.00 96.50 205 LYS A O 1
ATOM 1606 N N . ASP A 1 206 ? -16.973 13.668 20.060 1.00 96.06 206 ASP A N 1
ATOM 1607 C CA . ASP A 1 206 ? -16.310 12.898 21.115 1.00 96.06 206 ASP A CA 1
ATOM 1608 C C . ASP A 1 206 ? -14.881 12.496 20.719 1.00 96.06 206 ASP A C 1
ATOM 1610 O O . ASP A 1 206 ? -13.954 12.695 21.509 1.00 96.06 206 ASP A O 1
ATOM 1614 N N . ILE A 1 207 ? -14.678 11.989 19.497 1.00 95.44 207 ILE A N 1
ATOM 1615 C CA . ILE A 1 207 ? -13.352 11.623 18.969 1.00 95.44 207 ILE A CA 1
ATOM 1616 C C . ILE A 1 207 ? -12.380 12.805 19.047 1.00 95.44 207 ILE A C 1
ATOM 1618 O O . ILE A 1 207 ? -11.255 12.636 19.517 1.00 95.44 207 ILE A O 1
ATOM 1622 N N . GLU A 1 208 ? -12.833 13.994 18.652 1.00 95.19 208 GLU A N 1
ATOM 1623 C CA . GLU A 1 208 ? -12.058 15.239 18.699 1.00 95.19 208 GLU A CA 1
ATOM 1624 C C . GLU A 1 208 ? -11.939 15.834 20.113 1.00 95.19 208 GLU A C 1
ATOM 1626 O O . GLU A 1 208 ? -11.198 16.795 20.319 1.00 95.19 208 GLU A O 1
ATOM 1631 N N . GLY A 1 209 ? -12.665 15.289 21.095 1.00 93.88 209 GLY A N 1
ATOM 1632 C CA . GLY A 1 209 ? -12.697 15.795 22.467 1.00 93.88 209 GLY A CA 1
ATOM 1633 C C . GLY A 1 209 ? -13.344 17.176 22.590 1.00 93.88 209 GLY A C 1
ATOM 1634 O O . GLY A 1 209 ? -12.983 17.942 23.481 1.00 93.88 209 GLY A O 1
ATOM 1635 N N . LYS A 1 210 ? -14.273 17.517 21.690 1.00 92.00 210 LYS A N 1
ATOM 1636 C CA . LYS A 1 210 ? -14.926 18.830 21.617 1.00 92.00 210 LYS A CA 1
ATOM 1637 C C . LYS A 1 210 ? -16.422 18.699 21.845 1.00 92.00 210 LYS A C 1
ATOM 1639 O O . LYS A 1 210 ? -17.070 17.827 21.284 1.00 92.00 210 LYS A O 1
ATOM 1644 N N . THR A 1 211 ? -16.999 19.610 22.619 1.00 88.19 211 THR A N 1
ATOM 1645 C CA . THR A 1 211 ? -18.455 19.677 22.829 1.00 88.19 211 THR A CA 1
ATOM 1646 C C . THR A 1 211 ? -19.163 20.407 21.686 1.00 88.19 211 THR A C 1
ATOM 1648 O O . THR A 1 211 ? -20.290 20.065 21.320 1.00 88.19 211 THR A O 1
ATOM 1651 N N . THR A 1 212 ? -18.490 21.380 21.067 1.00 91.62 212 THR A N 1
ATOM 1652 C CA . THR A 1 212 ? -19.014 22.185 19.962 1.00 91.62 212 THR A CA 1
ATOM 1653 C C . THR A 1 212 ? -18.048 22.183 18.779 1.00 91.62 212 THR A C 1
ATOM 1655 O O . THR A 1 212 ? -16.835 22.319 18.925 1.00 91.62 212 THR A O 1
ATOM 1658 N N . MET A 1 213 ? -18.603 21.988 17.584 1.00 94.19 213 MET A N 1
ATOM 1659 C CA . MET A 1 213 ? -17.900 22.033 16.302 1.00 94.19 213 MET A CA 1
ATOM 1660 C C . MET A 1 213 ? -18.889 22.528 15.246 1.00 94.19 213 MET A C 1
ATOM 1662 O O . MET A 1 213 ? -20.064 22.149 15.286 1.00 94.19 213 MET A O 1
ATOM 1666 N N . SER A 1 214 ? -18.437 23.364 14.313 1.00 96.06 214 SER A N 1
ATOM 1667 C CA . SER A 1 214 ? -19.235 23.733 13.140 1.00 96.06 214 SER A CA 1
ATOM 1668 C C . SER A 1 214 ? -19.365 22.549 12.175 1.00 96.06 214 SER A C 1
ATOM 1670 O O . SER A 1 214 ? -18.537 21.638 12.198 1.00 96.06 214 SER A O 1
ATOM 1672 N N . LYS A 1 215 ? -20.363 22.573 11.279 1.00 95.38 215 LYS A N 1
ATOM 1673 C CA . LYS A 1 215 ? -20.552 21.517 10.261 1.00 95.38 215 LYS A CA 1
ATOM 1674 C C . LYS A 1 215 ? -19.270 21.254 9.461 1.00 95.38 215 LYS A C 1
ATOM 1676 O O . LYS A 1 215 ? -18.818 20.120 9.382 1.00 95.38 215 LYS A O 1
ATOM 1681 N N . ARG A 1 216 ? -18.606 22.323 9.009 1.00 96.00 216 ARG A N 1
ATOM 1682 C CA . ARG A 1 216 ? -17.326 22.241 8.290 1.00 96.00 216 ARG A CA 1
ATOM 1683 C C . ARG A 1 216 ? -16.217 21.589 9.120 1.00 96.00 216 ARG A C 1
ATOM 1685 O O . ARG A 1 216 ? -15.417 20.832 8.587 1.00 96.00 216 ARG A O 1
ATOM 1692 N N . GLN A 1 217 ? -16.132 21.890 10.417 1.00 96.62 217 GLN A N 1
ATOM 1693 C CA . GLN A 1 217 ? -15.129 21.265 11.287 1.00 96.62 217 GLN A CA 1
ATOM 1694 C C . GLN A 1 217 ? -15.386 19.764 11.458 1.00 96.62 217 GLN A C 1
ATOM 1696 O O . GLN A 1 217 ? -14.430 18.997 11.530 1.00 96.62 217 GLN A O 1
ATOM 1701 N N . ILE A 1 218 ? -16.655 19.354 11.523 1.00 96.75 218 ILE A N 1
ATOM 1702 C CA . ILE A 1 218 ? -17.051 17.945 11.628 1.00 96.75 218 ILE A CA 1
ATOM 1703 C C . ILE A 1 218 ? -16.698 17.198 10.340 1.00 96.75 218 ILE A C 1
ATOM 1705 O O . ILE A 1 218 ? -16.086 16.137 10.417 1.00 96.75 218 ILE A O 1
ATOM 1709 N N . GLU A 1 219 ? -17.010 17.770 9.175 1.00 96.25 219 GLU A N 1
ATOM 1710 C CA . GLU A 1 219 ? -16.642 17.209 7.866 1.00 96.25 219 GLU A CA 1
ATOM 1711 C C . GLU A 1 219 ? -15.124 17.025 7.745 1.00 96.25 219 GLU A C 1
ATOM 1713 O O . GLU A 1 219 ? -14.655 15.926 7.469 1.00 96.25 219 GLU A O 1
ATOM 1718 N N . VAL A 1 220 ? -14.337 18.053 8.080 1.00 96.75 220 VAL A N 1
ATOM 1719 C CA . VAL A 1 220 ? -12.866 17.964 8.055 1.00 96.75 220 VAL A CA 1
ATOM 1720 C C . VAL A 1 220 ? -12.338 16.908 9.033 1.00 96.75 220 VAL A C 1
ATOM 1722 O O . VAL A 1 220 ? -11.407 16.174 8.709 1.00 96.75 220 VAL A O 1
ATOM 1725 N N . ALA A 1 221 ? -12.906 16.803 10.238 1.00 96.56 221 ALA A N 1
ATOM 1726 C CA . ALA A 1 221 ? -12.494 15.789 11.211 1.00 96.56 221 ALA A CA 1
ATOM 1727 C C . ALA A 1 221 ? -12.825 14.363 10.737 1.00 96.56 221 ALA A C 1
ATOM 1729 O O . ALA A 1 221 ? -12.014 13.449 10.902 1.00 96.56 221 ALA A O 1
ATOM 1730 N N . LYS A 1 222 ? -13.981 14.184 10.094 1.00 96.69 222 LYS A N 1
ATOM 1731 C CA . LYS A 1 222 ? -14.415 12.929 9.473 1.00 96.69 222 LYS A CA 1
ATOM 1732 C C . LYS A 1 222 ? -13.496 12.533 8.313 1.00 96.69 222 LYS A C 1
ATOM 1734 O O . LYS A 1 222 ? -12.986 11.412 8.316 1.00 96.69 222 LYS A O 1
ATOM 1739 N N . ASP A 1 223 ? -13.166 13.467 7.424 1.00 96.06 223 ASP A N 1
ATOM 1740 C CA . ASP A 1 223 ? -12.206 13.259 6.333 1.00 96.06 223 ASP A CA 1
ATOM 1741 C C . ASP A 1 223 ? -10.810 12.905 6.855 1.00 96.06 223 ASP A C 1
ATOM 1743 O O . ASP A 1 223 ? -10.160 11.982 6.354 1.00 96.06 223 ASP A O 1
ATOM 1747 N N . ASN A 1 224 ? -10.345 13.591 7.901 1.00 95.81 224 ASN A N 1
ATOM 1748 C CA . ASN A 1 224 ? -9.066 13.295 8.541 1.00 95.81 224 ASN A CA 1
ATOM 1749 C C . ASN A 1 224 ? -9.062 11.894 9.162 1.00 95.81 224 ASN A C 1
ATOM 1751 O O . ASN A 1 224 ? -8.102 11.142 8.985 1.00 95.81 224 ASN A O 1
ATOM 1755 N N . LEU A 1 225 ? -10.129 11.513 9.871 1.00 96.94 225 LEU A N 1
ATOM 1756 C CA . LEU A 1 225 ? -10.268 10.177 10.445 1.00 96.94 225 LEU A CA 1
ATOM 1757 C C . LEU A 1 225 ? -10.260 9.109 9.347 1.00 96.94 225 LEU A C 1
ATOM 1759 O O . LEU A 1 225 ? -9.477 8.158 9.420 1.00 96.94 225 LEU A O 1
ATOM 1763 N N . LYS A 1 226 ? -11.065 9.296 8.300 1.00 95.81 226 LYS A N 1
ATOM 1764 C CA . LYS A 1 226 ? -11.114 8.405 7.141 1.00 95.81 226 LYS A CA 1
ATOM 1765 C C . LYS A 1 226 ? -9.756 8.278 6.468 1.00 95.81 226 LYS A C 1
ATOM 1767 O O . LYS A 1 226 ? -9.309 7.162 6.224 1.00 95.81 226 LYS A O 1
ATOM 1772 N N . THR A 1 227 ? -9.059 9.390 6.254 1.00 94.50 227 THR A N 1
ATOM 1773 C CA . THR A 1 227 ? -7.718 9.424 5.654 1.00 94.50 227 THR A CA 1
ATOM 1774 C C . THR A 1 227 ? -6.706 8.644 6.487 1.00 94.50 227 THR A C 1
ATOM 1776 O O . THR A 1 227 ? -5.898 7.903 5.935 1.00 94.50 227 THR A O 1
ATOM 1779 N N . ARG A 1 228 ? -6.758 8.749 7.818 1.00 94.75 228 ARG A N 1
ATOM 1780 C CA . ARG A 1 228 ? -5.855 8.010 8.715 1.00 94.75 228 ARG A CA 1
ATOM 1781 C C . ARG A 1 228 ? -6.110 6.509 8.668 1.00 94.75 228 ARG A C 1
ATOM 1783 O O . ARG A 1 228 ? -5.163 5.729 8.565 1.00 94.75 228 ARG A O 1
ATOM 1790 N N . VAL A 1 229 ? -7.380 6.106 8.709 1.00 95.75 229 VAL A N 1
ATOM 1791 C CA . VAL A 1 229 ? -7.760 4.690 8.664 1.00 95.75 229 VAL A CA 1
ATOM 1792 C C . VAL A 1 229 ? -7.473 4.098 7.281 1.00 95.75 229 VAL A C 1
ATOM 1794 O O . VAL A 1 229 ? -6.824 3.062 7.195 1.00 95.75 229 VAL A O 1
ATOM 1797 N N . LEU A 1 230 ? -7.873 4.765 6.197 1.00 94.38 230 LEU A N 1
ATOM 1798 C CA . LEU A 1 230 ? -7.587 4.346 4.820 1.00 94.38 230 LEU A CA 1
ATOM 1799 C C . LEU A 1 230 ? -6.080 4.330 4.528 1.00 94.38 230 LEU A C 1
ATOM 1801 O O . LEU A 1 230 ? -5.571 3.384 3.927 1.00 94.38 230 LEU A O 1
ATOM 1805 N N . GLY A 1 231 ? -5.355 5.340 5.012 1.00 92.81 231 GLY A N 1
ATOM 1806 C CA . GLY A 1 231 ? -3.904 5.447 4.898 1.00 92.81 231 GLY A CA 1
ATOM 1807 C C . GLY A 1 231 ? -3.180 4.244 5.495 1.00 92.81 231 GLY A C 1
ATOM 1808 O O . GLY A 1 231 ? -2.195 3.792 4.916 1.00 92.81 231 GLY A O 1
ATOM 1809 N N . MET A 1 232 ? -3.705 3.655 6.576 1.00 94.06 232 MET A N 1
ATOM 1810 C CA . MET A 1 232 ? -3.202 2.385 7.104 1.00 94.06 232 MET A CA 1
ATOM 1811 C C . MET A 1 232 ? -3.304 1.261 6.069 1.00 94.06 232 MET A C 1
ATOM 1813 O O . MET A 1 232 ? -2.304 0.602 5.795 1.00 94.06 232 MET A O 1
ATOM 1817 N N . PHE A 1 233 ? -4.475 1.030 5.471 1.00 93.19 233 PHE A N 1
ATOM 1818 C CA . PHE A 1 233 ? -4.652 -0.043 4.481 1.00 93.19 233 PHE A CA 1
ATOM 1819 C C . PHE A 1 233 ? -3.744 0.149 3.263 1.00 93.19 233 PHE A C 1
ATOM 1821 O O . PHE A 1 233 ? -3.052 -0.787 2.848 1.00 93.19 233 PHE A O 1
ATOM 1828 N N . LEU A 1 234 ? -3.710 1.372 2.733 1.00 90.06 234 LEU A N 1
ATOM 1829 C CA . LEU A 1 234 ? -2.904 1.719 1.570 1.00 90.06 234 LEU A CA 1
ATOM 1830 C C . LEU A 1 234 ? -1.416 1.547 1.852 1.00 90.06 234 LEU A C 1
ATOM 1832 O O . LEU A 1 234 ? -0.744 0.802 1.140 1.00 90.06 234 LEU A O 1
ATOM 1836 N N . ASP A 1 235 ? -0.903 2.159 2.916 1.00 88.69 235 ASP A N 1
ATOM 1837 C CA . ASP A 1 235 ? 0.520 2.106 3.234 1.00 88.69 235 ASP A CA 1
ATOM 1838 C C . ASP A 1 235 ? 0.973 0.666 3.498 1.00 88.69 235 ASP A C 1
ATOM 1840 O O . ASP A 1 235 ? 1.941 0.203 2.893 1.00 88.69 235 ASP A O 1
ATOM 1844 N N . ARG A 1 236 ? 0.206 -0.105 4.281 1.00 89.69 236 ARG A N 1
ATOM 1845 C CA . ARG A 1 236 ? 0.500 -1.523 4.534 1.00 89.69 236 ARG A CA 1
ATOM 1846 C C . ARG A 1 236 ? 0.535 -2.364 3.256 1.00 89.69 236 ARG A C 1
ATOM 1848 O O . ARG A 1 236 ? 1.387 -3.247 3.137 1.00 89.69 236 ARG A O 1
ATOM 1855 N N . SER A 1 237 ? -0.312 -2.066 2.270 1.00 89.38 237 SER A N 1
ATOM 1856 C CA . SER A 1 237 ? -0.260 -2.738 0.965 1.00 89.38 237 SER A CA 1
ATOM 1857 C C . SER A 1 237 ? 1.050 -2.467 0.209 1.00 89.38 237 SER A C 1
ATOM 1859 O O . SER A 1 237 ? 1.610 -3.385 -0.390 1.00 89.38 237 SER A O 1
ATOM 1861 N N . THR A 1 238 ? 1.605 -1.251 0.316 1.00 85.38 238 THR A N 1
ATOM 1862 C CA . THR A 1 238 ? 2.887 -0.881 -0.320 1.00 85.38 238 THR A CA 1
ATOM 1863 C C . THR A 1 238 ? 4.121 -1.439 0.395 1.00 85.38 238 THR A C 1
ATOM 1865 O O . THR A 1 238 ? 5.237 -1.360 -0.131 1.00 85.38 238 THR A O 1
ATOM 1868 N N . TYR A 1 239 ? 3.952 -1.948 1.619 1.00 88.25 239 TYR A N 1
ATOM 1869 C CA . TYR A 1 239 ? 4.964 -2.739 2.318 1.00 88.25 239 TYR A CA 1
ATOM 1870 C C . TYR A 1 239 ? 4.870 -4.218 1.928 1.00 88.25 239 TYR A C 1
ATOM 1872 O O . TYR A 1 239 ? 5.902 -4.869 1.789 1.00 88.25 239 TYR A O 1
ATOM 1880 N N . ALA A 1 240 ? 3.657 -4.741 1.717 1.00 89.38 240 ALA A N 1
ATOM 1881 C CA . ALA A 1 240 ? 3.450 -6.120 1.276 1.00 89.38 240 ALA A CA 1
ATOM 1882 C C . ALA A 1 240 ? 3.964 -6.353 -0.154 1.00 89.38 240 ALA A C 1
ATOM 1884 O O . ALA A 1 240 ? 4.562 -7.390 -0.433 1.00 89.38 240 ALA A O 1
ATOM 1885 N N . VAL A 1 241 ? 3.773 -5.371 -1.041 1.00 87.25 241 VAL A N 1
ATOM 1886 C CA . VAL A 1 241 ? 4.370 -5.337 -2.380 1.00 87.25 241 VAL A CA 1
ATOM 1887 C C . VAL A 1 241 ? 5.194 -4.062 -2.494 1.00 87.25 241 VAL A C 1
ATOM 1889 O O . VAL A 1 241 ? 4.636 -2.969 -2.493 1.00 87.25 241 VAL A O 1
ATOM 1892 N N . LEU A 1 242 ? 6.524 -4.200 -2.523 1.00 83.75 242 LEU A N 1
ATOM 1893 C CA . LEU A 1 242 ? 7.440 -3.077 -2.306 1.00 83.75 242 LEU A CA 1
ATOM 1894 C C . LEU A 1 242 ? 7.388 -2.008 -3.401 1.00 83.75 242 LEU A C 1
ATOM 1896 O O . LEU A 1 242 ? 7.936 -2.168 -4.493 1.00 83.75 242 LEU A O 1
ATOM 1900 N N . GLU A 1 243 ? 6.758 -0.905 -3.011 1.00 79.31 243 GLU A N 1
ATOM 1901 C CA . GLU A 1 243 ? 6.578 0.366 -3.718 1.00 79.31 243 GLU A CA 1
ATOM 1902 C C . GLU A 1 243 ? 7.687 1.408 -3.522 1.00 79.31 243 GLU A C 1
ATOM 1904 O O . GLU A 1 243 ? 7.839 1.772 -2.347 1.00 79.31 243 GLU A O 1
ATOM 1909 N N . PRO A 1 244 ? 8.410 1.975 -4.519 1.00 79.19 244 PRO A N 1
ATOM 1910 C CA . PRO A 1 244 ? 9.151 3.205 -4.257 1.00 79.19 244 PRO A CA 1
ATOM 1911 C C . PRO A 1 244 ? 8.164 4.364 -4.060 1.00 79.19 244 PRO A C 1
ATOM 1913 O O . PRO A 1 244 ? 7.502 4.816 -4.993 1.00 79.19 244 PRO A O 1
ATOM 1916 N N . ASP A 1 245 ? 8.073 4.847 -2.825 1.00 79.81 245 ASP A N 1
ATOM 1917 C CA . ASP A 1 245 ? 7.244 5.990 -2.433 1.00 79.81 245 ASP A CA 1
ATOM 1918 C C . ASP A 1 245 ? 7.906 7.341 -2.771 1.00 79.81 245 ASP A C 1
ATOM 1920 O O . ASP A 1 245 ? 9.040 7.404 -3.255 1.00 79.81 245 ASP A O 1
ATOM 1924 N N . ALA A 1 246 ? 7.211 8.450 -2.495 1.00 83.31 246 ALA A N 1
ATOM 1925 C CA . ALA A 1 246 ? 7.744 9.800 -2.706 1.00 83.31 246 ALA A CA 1
ATOM 1926 C C . ALA A 1 246 ? 9.069 10.036 -1.955 1.00 83.31 246 ALA A C 1
ATOM 1928 O O . ALA A 1 246 ? 9.965 10.718 -2.446 1.00 83.31 246 ALA A O 1
ATOM 1929 N N . ARG A 1 247 ? 9.255 9.422 -0.783 1.00 86.06 247 ARG A N 1
ATOM 1930 C CA . ARG A 1 247 ? 10.514 9.528 -0.036 1.00 86.06 247 ARG A CA 1
ATOM 1931 C C . ARG A 1 247 ? 11.658 8.808 -0.756 1.00 86.06 247 ARG A C 1
ATOM 1933 O O . ARG A 1 247 ? 12.747 9.369 -0.874 1.00 86.06 247 ARG A O 1
ATOM 1940 N N . THR A 1 248 ? 11.394 7.617 -1.285 1.00 86.31 248 THR A N 1
ATOM 1941 C CA . THR A 1 248 ? 12.335 6.831 -2.092 1.00 86.31 248 THR A CA 1
ATOM 1942 C C . THR A 1 248 ? 12.714 7.600 -3.356 1.00 86.31 248 THR A C 1
ATOM 1944 O O . THR A 1 248 ? 13.896 7.792 -3.640 1.00 86.31 248 THR A O 1
ATOM 1947 N N . ARG A 1 249 ? 11.722 8.134 -4.078 1.00 86.06 249 ARG A N 1
ATOM 1948 C CA . ARG A 1 249 ? 11.949 8.932 -5.291 1.00 86.06 249 ARG A CA 1
ATOM 1949 C C . ARG A 1 249 ? 12.671 10.248 -5.006 1.00 86.06 249 ARG A C 1
ATOM 1951 O O . ARG A 1 249 ? 13.563 10.614 -5.763 1.00 86.06 249 ARG A O 1
ATOM 1958 N N . GLY A 1 250 ? 12.406 10.892 -3.869 1.00 88.12 250 GLY A N 1
ATOM 1959 C CA . GLY A 1 250 ? 13.150 12.072 -3.420 1.00 88.12 250 GLY A CA 1
ATOM 1960 C C . GLY A 1 250 ? 14.646 11.800 -3.205 1.00 88.12 250 GLY A C 1
ATOM 1961 O O . GLY A 1 250 ? 15.476 12.660 -3.499 1.00 88.12 250 GLY A O 1
ATOM 1962 N N . TRP A 1 251 ? 15.016 10.595 -2.755 1.00 88.62 251 TRP A N 1
ATOM 1963 C CA . TRP A 1 251 ? 16.418 10.155 -2.713 1.00 88.62 251 TRP A CA 1
ATOM 1964 C C . TRP A 1 251 ? 16.982 9.815 -4.089 1.00 88.62 251 TRP A C 1
ATOM 1966 O O . TRP A 1 251 ? 18.143 10.109 -4.353 1.00 88.62 251 TRP A O 1
ATOM 1976 N N . MET A 1 252 ? 16.175 9.221 -4.967 1.00 88.81 252 MET A N 1
ATOM 1977 C CA . MET A 1 252 ? 16.614 8.860 -6.314 1.00 88.81 252 MET A CA 1
ATOM 1978 C C . MET A 1 252 ? 16.830 10.080 -7.208 1.00 88.81 252 MET A C 1
ATOM 1980 O O . MET A 1 252 ? 17.802 10.113 -7.946 1.00 88.81 252 MET A O 1
ATOM 1984 N N . LYS A 1 253 ? 15.949 11.084 -7.145 1.00 88.94 253 LYS A N 1
ATOM 1985 C CA . LYS A 1 253 ? 16.006 12.287 -7.989 1.00 88.94 253 LYS A CA 1
ATOM 1986 C C . LYS A 1 253 ? 16.760 13.444 -7.342 1.00 88.94 253 LYS A C 1
ATOM 1988 O O . LYS A 1 253 ? 17.108 14.392 -8.034 1.00 88.94 253 LYS A O 1
ATOM 1993 N N . MET A 1 254 ? 16.982 13.415 -6.026 1.00 89.06 254 MET A N 1
ATOM 1994 C CA . MET A 1 254 ? 17.675 14.471 -5.270 1.00 89.06 254 MET A CA 1
ATOM 1995 C C . MET A 1 254 ? 17.144 15.896 -5.531 1.00 89.06 254 MET A C 1
ATOM 1997 O O . MET A 1 254 ? 17.891 16.864 -5.427 1.00 89.06 254 MET A O 1
ATOM 2001 N N . GLY A 1 255 ? 15.855 16.044 -5.856 1.00 88.62 255 GLY A N 1
ATOM 2002 C CA . GLY A 1 255 ? 15.258 17.343 -6.187 1.00 88.62 255 GLY A CA 1
ATOM 2003 C C . GLY A 1 255 ? 15.601 17.881 -7.584 1.00 88.62 255 GLY A C 1
ATOM 2004 O O . GLY A 1 255 ? 15.236 19.009 -7.890 1.00 88.62 255 GLY A O 1
ATOM 2005 N N . GLN A 1 256 ? 16.289 17.108 -8.429 1.00 89.94 256 GLN A N 1
ATOM 2006 C CA . GLN A 1 256 ? 16.690 17.534 -9.768 1.00 89.94 256 GLN A CA 1
ATOM 2007 C C . GLN A 1 256 ? 15.538 17.408 -10.774 1.00 89.94 256 GLN A C 1
ATOM 2009 O O . GLN A 1 256 ? 14.907 16.351 -10.908 1.00 89.94 256 GLN A O 1
ATOM 2014 N N . GLN A 1 257 ? 15.299 18.478 -11.529 1.00 88.81 257 GLN A N 1
ATOM 2015 C CA . GLN A 1 257 ? 14.253 18.544 -12.552 1.00 88.81 257 GLN A CA 1
ATOM 2016 C C . GLN A 1 257 ? 14.538 17.608 -13.733 1.00 88.81 257 GLN A C 1
ATOM 2018 O O . GLN A 1 257 ? 15.694 17.304 -14.046 1.00 88.81 257 GLN A O 1
ATOM 2023 N N . ALA A 1 258 ? 13.478 17.130 -14.382 1.00 84.62 258 ALA A N 1
ATOM 2024 C CA . ALA A 1 258 ? 13.584 16.343 -15.606 1.00 84.62 258 ALA A CA 1
ATOM 2025 C C . ALA A 1 258 ? 14.098 17.209 -16.768 1.00 84.62 258 ALA A C 1
ATOM 2027 O O . ALA A 1 258 ? 13.773 18.391 -16.860 1.00 84.62 258 ALA A O 1
ATOM 2028 N N . GLY A 1 259 ? 14.900 16.620 -17.655 1.00 83.56 259 GLY A N 1
ATOM 2029 C CA . GLY A 1 259 ? 15.496 17.290 -18.818 1.00 83.56 259 GLY A CA 1
ATOM 2030 C C . GLY A 1 259 ? 16.774 18.089 -18.542 1.00 83.56 259 GLY A C 1
ATOM 2031 O O . GLY A 1 259 ? 17.525 18.362 -19.476 1.00 83.56 259 GLY A O 1
ATOM 2032 N N . THR A 1 260 ? 17.082 18.389 -17.277 1.00 88.62 260 THR A N 1
ATOM 2033 C CA . THR A 1 260 ? 18.378 18.974 -16.897 1.00 88.62 260 THR A CA 1
ATOM 2034 C C . THR A 1 260 ? 19.489 17.927 -16.997 1.00 88.62 260 THR A C 1
ATOM 2036 O O . THR A 1 260 ? 19.266 16.757 -16.686 1.00 88.62 260 THR A O 1
ATOM 2039 N N . HIS A 1 261 ? 20.711 18.324 -17.366 1.00 87.75 261 HIS A N 1
ATOM 2040 C CA . HIS A 1 261 ? 21.857 17.403 -17.419 1.00 87.75 261 HIS A CA 1
ATOM 2041 C C . HIS A 1 261 ? 22.079 16.601 -16.116 1.00 87.75 261 HIS A C 1
ATOM 2043 O O . HIS A 1 261 ? 22.109 15.368 -16.189 1.00 87.75 261 HIS A O 1
ATOM 2049 N N . PRO A 1 262 ? 22.182 17.228 -14.921 1.00 90.25 262 PRO A N 1
ATOM 2050 C CA . PRO A 1 262 ? 22.326 16.473 -13.675 1.00 90.25 262 PRO A CA 1
ATOM 2051 C C . PRO A 1 262 ? 21.084 15.631 -13.353 1.00 90.25 262 PRO A C 1
ATOM 2053 O O . PRO A 1 262 ? 21.211 14.520 -12.837 1.00 90.25 262 PRO A O 1
ATOM 2056 N N . GLY A 1 263 ? 19.886 16.122 -13.682 1.00 88.25 263 GLY A N 1
ATOM 2057 C CA . GLY A 1 263 ? 18.638 15.405 -13.454 1.00 88.25 263 GLY A CA 1
ATOM 2058 C C . GLY A 1 263 ? 18.499 14.142 -14.294 1.00 88.25 263 GLY A C 1
ATOM 2059 O O . GLY A 1 263 ? 18.097 13.111 -13.758 1.00 88.25 263 GLY A O 1
ATOM 2060 N N . GLU A 1 264 ? 18.836 14.181 -15.582 1.00 88.44 264 GLU A N 1
ATOM 2061 C CA . GLU A 1 264 ? 18.798 12.988 -16.432 1.00 88.44 264 GLU A CA 1
ATOM 2062 C C . GLU A 1 264 ? 19.898 11.999 -16.042 1.00 88.44 264 GLU A C 1
ATOM 2064 O O . GLU A 1 264 ? 19.604 10.818 -15.853 1.00 88.44 264 GLU A O 1
ATOM 2069 N N . ALA A 1 265 ? 21.134 12.463 -15.815 1.00 89.44 265 ALA A N 1
ATOM 2070 C CA . ALA A 1 265 ? 22.237 11.600 -15.383 1.00 89.44 265 ALA A CA 1
ATOM 2071 C C . ALA A 1 265 ? 21.897 10.837 -14.093 1.00 89.44 265 ALA A C 1
ATOM 2073 O O . ALA A 1 265 ? 22.075 9.618 -14.004 1.00 89.44 265 ALA A O 1
ATOM 2074 N N . LEU A 1 266 ? 21.334 11.534 -13.104 1.00 90.44 266 LEU A N 1
ATOM 2075 C CA . LEU A 1 266 ? 20.938 10.922 -11.844 1.00 90.44 266 LEU A CA 1
ATOM 2076 C C . LEU A 1 266 ? 19.808 9.899 -12.024 1.00 90.44 266 LEU A C 1
ATOM 2078 O O . LEU A 1 266 ? 19.838 8.830 -11.408 1.00 90.44 266 LEU A O 1
ATOM 2082 N N . ARG A 1 267 ? 18.828 10.175 -12.889 1.00 89.38 267 ARG A N 1
ATOM 2083 C CA . ARG A 1 267 ? 17.757 9.216 -13.171 1.00 89.38 267 ARG A CA 1
ATOM 2084 C C . ARG A 1 267 ? 18.265 7.973 -13.912 1.00 89.38 267 ARG A C 1
ATOM 2086 O O . ARG A 1 267 ? 17.863 6.867 -13.560 1.00 89.38 267 ARG A O 1
ATOM 2093 N N . PHE A 1 268 ? 19.211 8.110 -14.848 1.00 86.94 268 PHE A N 1
ATOM 2094 C CA . PHE A 1 268 ? 19.915 6.964 -15.450 1.00 86.94 268 PHE A CA 1
ATOM 2095 C C . PHE A 1 268 ? 20.644 6.126 -14.391 1.00 86.94 268 PHE A C 1
ATOM 2097 O O . PHE A 1 268 ? 20.510 4.902 -14.365 1.00 86.94 268 PHE A O 1
ATOM 2104 N N . MET A 1 269 ? 21.359 6.783 -13.475 1.00 88.25 269 MET A N 1
ATOM 2105 C CA . MET A 1 269 ? 22.102 6.127 -12.393 1.00 88.25 269 MET A CA 1
ATOM 2106 C C . MET A 1 269 ? 21.202 5.404 -11.379 1.00 88.25 269 MET A C 1
ATOM 2108 O O . MET A 1 269 ? 21.624 4.419 -10.761 1.00 88.25 269 MET A O 1
ATOM 2112 N N . THR A 1 270 ? 19.976 5.890 -11.174 1.00 88.75 270 THR A N 1
ATOM 2113 C CA . THR A 1 270 ? 19.060 5.388 -10.139 1.00 88.75 270 THR A CA 1
ATOM 2114 C C . THR A 1 270 ? 17.942 4.490 -10.664 1.00 88.75 270 THR A C 1
ATOM 2116 O O . THR A 1 270 ? 17.364 3.766 -9.860 1.00 88.75 270 THR A O 1
ATOM 2119 N N . GLN A 1 271 ? 17.699 4.433 -11.979 1.00 78.75 271 GLN A N 1
ATOM 2120 C CA . GLN A 1 271 ? 16.643 3.651 -12.650 1.00 78.75 271 GLN A CA 1
ATOM 2121 C C . GLN A 1 271 ? 16.403 2.249 -12.050 1.00 78.75 271 GLN A C 1
ATOM 2123 O O . GLN A 1 271 ? 15.274 1.881 -11.745 1.00 78.75 271 GLN A O 1
ATOM 2128 N N . PHE A 1 272 ? 17.468 1.467 -11.841 1.00 80.38 272 PHE A N 1
ATOM 2129 C CA . PHE A 1 272 ? 17.390 0.080 -11.349 1.00 80.38 272 PHE A CA 1
ATOM 2130 C C . PHE A 1 272 ? 17.606 -0.059 -9.835 1.00 80.38 272 PHE A C 1
ATOM 2132 O O . PHE A 1 272 ? 17.687 -1.169 -9.313 1.00 80.38 272 PHE A O 1
ATOM 2139 N N . LYS A 1 273 ? 17.718 1.065 -9.122 1.00 85.19 273 LYS A N 1
ATOM 2140 C CA . LYS A 1 273 ? 17.959 1.119 -7.673 1.00 85.19 273 LYS A CA 1
ATOM 2141 C C . LYS A 1 273 ? 16.687 1.384 -6.866 1.00 85.19 273 LYS A C 1
ATOM 2143 O O . LYS A 1 273 ? 16.741 1.322 -5.642 1.00 85.19 273 LYS A O 1
ATOM 2148 N N . ALA A 1 274 ? 15.551 1.616 -7.528 1.00 82.94 274 ALA A N 1
ATOM 2149 C CA . ALA A 1 274 ? 14.264 1.883 -6.888 1.00 82.94 274 ALA A CA 1
ATOM 2150 C C . ALA A 1 274 ? 13.861 0.792 -5.884 1.00 82.94 274 ALA A C 1
ATOM 2152 O O . ALA A 1 274 ? 13.595 1.091 -4.721 1.00 82.94 274 ALA A O 1
ATOM 2153 N N . PHE A 1 275 ? 13.883 -0.480 -6.301 1.00 82.38 275 PHE A N 1
ATOM 2154 C CA . PHE A 1 275 ? 13.542 -1.596 -5.417 1.00 82.38 275 PHE A CA 1
ATOM 2155 C C . PHE A 1 275 ? 14.523 -1.757 -4.241 1.00 82.38 275 PHE A C 1
ATOM 2157 O O . PHE A 1 275 ? 14.047 -1.800 -3.109 1.00 82.38 275 PHE A O 1
ATOM 2164 N N . PRO A 1 276 ? 15.862 -1.788 -4.434 1.00 81.62 276 PRO A N 1
ATOM 2165 C CA . PRO A 1 276 ? 16.804 -1.803 -3.312 1.00 81.62 276 PRO A CA 1
ATOM 2166 C C . PRO A 1 276 ? 16.618 -0.643 -2.325 1.00 81.62 276 PRO A C 1
ATOM 2168 O O . PRO A 1 276 ? 16.654 -0.868 -1.116 1.00 81.62 276 PRO A O 1
ATOM 2171 N N . PHE A 1 277 ? 16.370 0.580 -2.811 1.00 85.56 277 PHE A N 1
ATOM 2172 C CA . PHE A 1 277 ? 16.087 1.715 -1.930 1.00 85.56 277 PHE A CA 1
ATOM 2173 C C . PHE A 1 277 ? 14.778 1.529 -1.160 1.00 85.56 277 PHE A C 1
ATOM 2175 O O . PHE A 1 277 ? 14.764 1.729 0.053 1.00 85.56 277 PHE A O 1
ATOM 2182 N N . ALA A 1 278 ? 13.703 1.101 -1.828 1.00 85.19 278 ALA A N 1
ATOM 2183 C CA . ALA A 1 278 ? 12.424 0.827 -1.179 1.00 85.19 278 ALA A CA 1
ATOM 2184 C C . ALA A 1 278 ? 12.553 -0.288 -0.128 1.00 85.19 278 ALA A C 1
ATOM 2186 O O . ALA A 1 278 ? 12.055 -0.145 0.986 1.00 85.19 278 ALA A O 1
ATOM 2187 N N . PHE A 1 279 ? 13.275 -1.368 -0.441 1.00 86.06 279 PHE A N 1
ATOM 2188 C CA . PHE A 1 279 ? 13.563 -2.459 0.490 1.00 86.06 279 PHE A CA 1
ATOM 2189 C C . PHE A 1 279 ? 14.326 -1.959 1.717 1.00 86.06 279 PHE A C 1
ATOM 2191 O O . PHE A 1 279 ? 13.920 -2.228 2.847 1.00 86.06 279 PHE A O 1
ATOM 2198 N N . TYR A 1 280 ? 15.393 -1.183 1.514 1.00 85.38 280 TYR A N 1
ATOM 2199 C CA . TYR A 1 280 ? 16.158 -0.618 2.620 1.00 85.38 280 TYR A CA 1
ATOM 2200 C C . TYR A 1 280 ? 15.297 0.323 3.471 1.00 85.38 280 TYR A C 1
ATOM 2202 O O . TYR A 1 280 ? 15.228 0.179 4.686 1.00 85.38 280 TYR A O 1
ATOM 2210 N N . GLN A 1 281 ? 14.579 1.256 2.853 1.00 86.06 281 GLN A N 1
ATOM 2211 C CA . GLN A 1 281 ? 13.778 2.237 3.578 1.00 86.06 281 GLN A CA 1
ATOM 2212 C C . GLN A 1 281 ? 12.620 1.593 4.353 1.00 86.06 281 GLN A C 1
ATOM 2214 O O . GLN A 1 281 ? 12.383 1.948 5.506 1.00 86.06 281 GLN A O 1
ATOM 2219 N N . LYS A 1 282 ? 11.894 0.661 3.730 1.00 87.00 282 LYS A N 1
ATOM 2220 C CA . LYS A 1 282 ? 10.673 0.082 4.300 1.00 87.00 282 LYS A CA 1
ATOM 2221 C C . LYS A 1 282 ? 10.959 -1.117 5.190 1.00 87.00 282 LYS A C 1
ATOM 2223 O O . LYS A 1 282 ? 10.458 -1.173 6.308 1.00 87.00 282 LYS A O 1
ATOM 2228 N N . MET A 1 283 ? 11.768 -2.068 4.730 1.00 84.75 283 MET A N 1
ATOM 2229 C CA . MET A 1 283 ? 12.018 -3.299 5.479 1.00 84.75 283 MET A CA 1
ATOM 2230 C C . MET A 1 283 ? 13.112 -3.087 6.524 1.00 84.75 283 MET A C 1
ATOM 2232 O O . MET A 1 283 ? 12.861 -3.271 7.710 1.00 84.75 283 MET A O 1
ATOM 2236 N N . ILE A 1 284 ? 14.295 -2.623 6.110 1.00 84.06 284 ILE A N 1
ATOM 2237 C CA . ILE A 1 284 ? 15.428 -2.410 7.029 1.00 84.06 284 ILE A CA 1
ATOM 2238 C C . ILE A 1 284 ? 15.170 -1.199 7.938 1.00 84.06 284 ILE A C 1
ATOM 2240 O O . ILE A 1 284 ? 15.395 -1.268 9.146 1.00 84.06 284 ILE A O 1
ATOM 2244 N N . GLY A 1 285 ? 14.639 -0.103 7.393 1.00 83.25 285 GLY A N 1
ATOM 2245 C CA . GLY A 1 285 ? 14.286 1.102 8.150 1.00 83.25 285 GLY A CA 1
ATOM 2246 C C . GLY A 1 285 ? 13.302 0.823 9.289 1.00 83.25 285 GLY A C 1
ATOM 2247 O O . GLY A 1 285 ? 13.424 1.386 10.373 1.00 83.25 285 GLY A O 1
ATOM 2248 N N . ARG A 1 286 ? 12.379 -0.121 9.088 1.00 82.69 286 ARG A N 1
ATOM 2249 C CA . ARG A 1 286 ? 11.452 -0.571 10.130 1.00 82.69 286 ARG A CA 1
ATOM 2250 C C . ARG A 1 286 ? 12.143 -1.347 11.249 1.00 82.69 286 ARG A C 1
ATOM 2252 O O . ARG A 1 286 ? 11.882 -1.080 12.417 1.00 82.69 286 ARG A O 1
ATOM 2259 N N . GLU A 1 287 ? 13.018 -2.290 10.914 1.00 81.31 287 GLU A N 1
ATOM 2260 C CA . GLU A 1 287 ? 13.734 -3.071 11.933 1.00 81.31 287 GLU A CA 1
ATOM 2261 C C . GLU A 1 287 ? 14.750 -2.203 12.695 1.00 81.31 287 GLU A C 1
ATOM 2263 O O . GLU A 1 287 ? 14.922 -2.345 13.902 1.00 81.31 287 GLU A O 1
ATOM 2268 N N . THR A 1 288 ? 15.384 -1.239 12.020 1.00 78.62 288 THR A N 1
ATOM 2269 C CA . THR A 1 288 ? 16.287 -0.276 12.674 1.00 78.62 288 THR A CA 1
ATOM 2270 C C . THR A 1 288 ? 15.550 0.691 13.601 1.00 78.62 288 THR A C 1
ATOM 2272 O O . THR A 1 288 ? 16.102 1.058 14.636 1.00 78.62 288 THR A O 1
ATOM 2275 N N . ALA A 1 289 ? 14.304 1.068 13.293 1.00 77.44 289 ALA A N 1
ATOM 2276 C CA . ALA A 1 289 ? 13.454 1.799 14.233 1.00 77.44 289 ALA A CA 1
ATOM 2277 C C . ALA A 1 289 ? 13.153 0.950 15.480 1.00 77.44 289 ALA A C 1
ATOM 2279 O O . ALA A 1 289 ? 13.442 1.384 16.590 1.00 77.44 289 ALA A O 1
ATOM 2280 N N . ALA A 1 290 ? 12.728 -0.307 15.301 1.00 75.56 290 ALA A N 1
ATOM 2281 C CA . ALA A 1 290 ? 12.483 -1.223 16.421 1.00 75.56 290 ALA A CA 1
ATOM 2282 C C . ALA A 1 290 ? 13.732 -1.459 17.296 1.00 75.56 290 ALA A C 1
ATOM 2284 O O . ALA A 1 290 ? 13.623 -1.623 18.511 1.00 75.56 290 ALA A O 1
ATOM 2285 N N . TRP A 1 291 ? 14.926 -1.453 16.694 1.00 76.56 291 TRP A N 1
ATOM 2286 C CA . TRP A 1 291 ? 16.193 -1.500 17.425 1.00 76.56 291 TRP A CA 1
ATOM 2287 C C . TRP A 1 291 ? 16.384 -0.264 18.311 1.00 76.56 291 TRP A C 1
ATOM 2289 O O 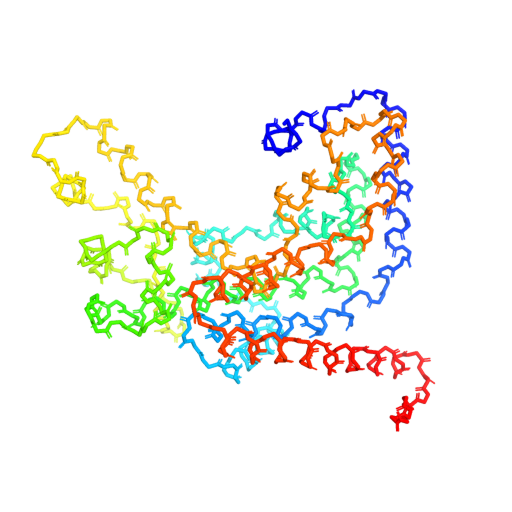. TRP A 1 291 ? 16.766 -0.396 19.477 1.00 76.56 291 TRP A O 1
ATOM 2299 N N . LYS A 1 292 ? 16.147 0.934 17.761 1.00 75.31 292 LYS A N 1
ATOM 2300 C CA . LYS A 1 292 ? 16.274 2.208 18.488 1.00 75.31 292 LYS A CA 1
ATOM 2301 C C . LYS A 1 292 ? 15.275 2.313 19.637 1.00 75.31 292 LYS A C 1
ATOM 2303 O O . LYS A 1 292 ? 15.646 2.816 20.690 1.00 75.31 292 LYS A O 1
ATOM 2308 N N . ASP A 1 293 ? 14.094 1.726 19.478 1.00 75.38 293 ASP A N 1
ATOM 2309 C CA . ASP A 1 293 ? 13.046 1.657 20.504 1.00 75.38 293 ASP A CA 1
ATOM 2310 C C . ASP A 1 293 ? 13.346 0.626 21.619 1.00 75.38 293 ASP A C 1
ATOM 2312 O O . ASP A 1 293 ? 12.472 0.256 22.399 1.00 75.38 293 ASP A O 1
ATOM 2316 N N . GLY A 1 294 ? 14.582 0.116 21.695 1.00 75.12 294 GLY A N 1
ATOM 2317 C CA . GLY A 1 294 ? 15.047 -0.790 22.749 1.00 75.12 294 GLY A CA 1
ATOM 2318 C C . GLY A 1 294 ? 14.817 -2.276 22.467 1.00 75.12 294 GLY A C 1
ATOM 2319 O O . GLY A 1 294 ? 15.355 -3.122 23.180 1.00 75.12 294 GLY A O 1
ATOM 2320 N N . ASN A 1 295 ? 14.116 -2.635 21.388 1.00 77.94 295 ASN A N 1
ATOM 2321 C CA . ASN A 1 295 ? 13.792 -4.024 21.059 1.00 77.94 295 ASN A CA 1
ATOM 2322 C C . ASN A 1 295 ? 14.881 -4.715 20.210 1.00 77.94 295 ASN A C 1
ATOM 2324 O O . ASN A 1 295 ? 14.615 -5.320 19.166 1.00 77.94 295 ASN A O 1
ATOM 2328 N N . LYS A 1 296 ? 16.139 -4.603 20.656 1.00 77.50 296 LYS A N 1
ATOM 2329 C CA . LYS A 1 296 ? 17.344 -4.951 19.878 1.00 77.50 296 LYS A CA 1
ATOM 2330 C C . LYS A 1 296 ? 17.377 -6.413 19.423 1.00 77.50 296 LYS A C 1
ATOM 2332 O O . LYS A 1 296 ? 17.677 -6.680 18.263 1.00 77.50 296 LYS A O 1
ATOM 2337 N N . MET A 1 297 ? 17.025 -7.353 20.304 1.00 77.31 297 MET A N 1
ATOM 2338 C CA . MET A 1 297 ? 17.042 -8.789 19.989 1.00 77.31 297 MET A CA 1
ATOM 2339 C C . MET A 1 297 ? 16.010 -9.148 18.911 1.00 77.31 297 MET A C 1
ATOM 2341 O O . MET A 1 297 ? 16.339 -9.808 17.927 1.00 77.31 297 MET A O 1
ATOM 2345 N N . ASN A 1 298 ? 14.769 -8.667 19.040 1.00 76.06 298 ASN A N 1
ATOM 2346 C CA . ASN A 1 298 ? 13.732 -8.950 18.044 1.00 76.06 298 ASN A CA 1
ATOM 2347 C C . ASN A 1 298 ? 14.001 -8.252 16.708 1.00 76.06 298 ASN A C 1
ATOM 2349 O O . ASN A 1 298 ? 13.679 -8.819 15.662 1.00 76.06 298 ASN A O 1
ATOM 2353 N N . ALA A 1 299 ? 14.599 -7.057 16.735 1.00 80.19 299 ALA A N 1
ATOM 2354 C CA . ALA A 1 299 ? 15.044 -6.357 15.535 1.00 80.19 299 ALA A CA 1
ATOM 2355 C C . ALA A 1 299 ? 16.161 -7.133 14.817 1.00 80.19 299 ALA A C 1
ATOM 2357 O O . ALA A 1 299 ? 16.065 -7.370 13.614 1.00 80.19 299 ALA A O 1
ATOM 2358 N N . ALA A 1 300 ? 17.178 -7.603 15.547 1.00 80.44 300 ALA A N 1
ATOM 2359 C CA . ALA A 1 300 ? 18.267 -8.405 14.988 1.00 80.44 300 ALA A CA 1
ATOM 2360 C C . ALA A 1 300 ? 17.761 -9.730 14.393 1.00 80.44 300 ALA A C 1
ATOM 2362 O O . ALA A 1 300 ? 18.076 -10.058 13.250 1.00 80.44 300 ALA A O 1
ATOM 2363 N N . LEU A 1 301 ? 16.903 -10.454 15.119 1.00 82.44 301 LEU A N 1
ATOM 2364 C CA . LEU A 1 301 ? 16.285 -11.689 14.627 1.00 82.44 301 LEU A CA 1
ATOM 2365 C C . LEU A 1 301 ? 15.378 -11.442 13.415 1.00 82.44 301 LEU A C 1
ATOM 2367 O O . LEU A 1 301 ? 15.381 -12.225 12.466 1.00 82.44 301 LEU A O 1
ATOM 2371 N N . SER A 1 302 ? 14.607 -10.353 13.413 1.00 81.50 302 SER A N 1
ATOM 2372 C CA . SER A 1 302 ? 13.760 -9.993 12.273 1.00 81.50 302 SER A CA 1
ATOM 2373 C C . SER A 1 302 ? 14.580 -9.599 11.049 1.00 81.50 302 SER A C 1
ATOM 2375 O O . SER A 1 302 ? 14.198 -9.973 9.940 1.00 81.50 302 SER A O 1
ATOM 2377 N N . MET A 1 303 ? 15.716 -8.926 11.245 1.00 85.12 303 MET A N 1
ATOM 2378 C CA . MET A 1 303 ? 16.677 -8.620 10.188 1.00 85.12 303 MET A CA 1
ATOM 2379 C C . MET A 1 303 ? 17.311 -9.893 9.624 1.00 85.12 303 MET A C 1
ATOM 2381 O O . MET A 1 303 ? 17.341 -10.073 8.410 1.00 85.12 303 MET A O 1
ATOM 2385 N N . ALA A 1 304 ? 17.754 -10.810 10.488 1.00 84.06 304 ALA A N 1
ATOM 2386 C CA . ALA A 1 304 ? 18.310 -12.094 10.068 1.00 84.06 304 ALA A CA 1
ATOM 2387 C C . ALA A 1 304 ? 17.286 -12.914 9.265 1.00 84.06 304 ALA A C 1
ATOM 2389 O O . ALA A 1 304 ? 17.609 -13.436 8.200 1.00 84.06 304 ALA A O 1
ATOM 2390 N N . GLN A 1 305 ? 16.026 -12.959 9.716 1.00 83.75 305 GLN A N 1
ATOM 2391 C CA . GLN A 1 305 ? 14.925 -13.602 8.986 1.00 83.75 305 GLN A CA 1
ATOM 2392 C C . GLN A 1 305 ? 14.658 -12.942 7.629 1.00 83.75 305 GLN A C 1
ATOM 2394 O O . GLN A 1 305 ? 14.399 -13.645 6.655 1.00 83.75 305 GLN A O 1
ATOM 2399 N N . LEU A 1 306 ? 14.709 -11.610 7.562 1.00 86.81 306 LEU A N 1
ATOM 2400 C CA . LEU A 1 306 ? 14.513 -10.858 6.325 1.00 86.81 306 LEU A CA 1
ATOM 2401 C C . LEU A 1 306 ? 15.635 -11.147 5.318 1.00 86.81 306 LEU A C 1
ATOM 2403 O O . LEU A 1 306 ? 15.352 -11.423 4.155 1.00 86.81 306 LEU A O 1
ATOM 2407 N N . VAL A 1 307 ? 16.897 -11.102 5.753 1.00 85.75 307 VAL A N 1
ATOM 2408 C CA . VAL A 1 307 ? 18.064 -11.354 4.894 1.00 85.75 307 VAL A CA 1
ATOM 2409 C C . VAL A 1 307 ? 18.097 -12.814 4.447 1.00 85.75 307 VAL A C 1
ATOM 2411 O O . VAL A 1 307 ? 18.176 -13.078 3.249 1.00 85.75 307 VAL A O 1
ATOM 2414 N N . GLY A 1 308 ? 17.963 -13.759 5.382 1.00 85.81 308 GLY A N 1
ATOM 2415 C CA . GLY A 1 308 ? 17.961 -15.190 5.080 1.00 85.81 308 GLY A CA 1
ATOM 2416 C C . GLY A 1 308 ? 16.794 -15.598 4.179 1.00 85.81 308 GLY A C 1
ATOM 2417 O O . GLY A 1 308 ? 16.988 -16.303 3.190 1.00 85.81 308 GLY A O 1
ATOM 2418 N N . GLY A 1 309 ? 15.587 -15.093 4.455 1.00 85.69 309 GLY A N 1
ATOM 2419 C CA . GLY A 1 309 ? 14.415 -15.331 3.615 1.00 85.69 309 GLY A CA 1
ATOM 2420 C C . GLY A 1 309 ? 14.549 -14.708 2.226 1.00 85.69 309 GLY A C 1
ATOM 2421 O O . GLY A 1 309 ? 14.259 -15.365 1.230 1.00 85.69 309 GLY A O 1
ATOM 2422 N N . SER A 1 310 ? 15.069 -13.484 2.124 1.00 86.19 310 SER A N 1
ATOM 2423 C CA . SER A 1 310 ? 15.323 -12.844 0.826 1.00 86.19 310 SER A CA 1
ATOM 2424 C C . SER A 1 310 ? 16.376 -13.597 0.008 1.00 86.19 310 SER A C 1
ATOM 2426 O O . SER A 1 310 ? 16.205 -13.741 -1.200 1.00 86.19 310 SER A O 1
ATOM 2428 N N . ALA A 1 311 ? 17.427 -14.124 0.646 1.00 86.25 311 ALA A N 1
ATOM 2429 C CA . ALA A 1 311 ? 18.428 -14.960 -0.013 1.00 86.25 311 ALA A CA 1
ATOM 2430 C C . ALA A 1 311 ? 17.818 -16.273 -0.527 1.00 86.25 311 ALA A C 1
ATOM 2432 O O . ALA A 1 311 ? 18.006 -16.616 -1.694 1.00 86.25 311 ALA A O 1
ATOM 2433 N N . LEU A 1 312 ? 17.018 -16.959 0.299 1.00 88.12 312 LEU A N 1
ATOM 2434 C CA . LEU A 1 312 ? 16.328 -18.193 -0.082 1.00 88.12 312 LEU A CA 1
ATOM 2435 C C . LEU A 1 312 ? 15.363 -17.971 -1.255 1.00 88.12 312 LEU A C 1
ATOM 2437 O O . LEU A 1 312 ? 15.410 -18.689 -2.251 1.00 88.12 312 LEU A O 1
ATOM 2441 N N . PHE A 1 313 ? 14.500 -16.958 -1.173 1.00 87.81 313 PHE A N 1
ATOM 2442 C CA . PHE A 1 313 ? 13.553 -16.658 -2.248 1.00 87.81 313 PHE A CA 1
ATOM 2443 C C . PHE A 1 313 ? 14.239 -16.094 -3.496 1.00 87.81 313 PHE A C 1
ATOM 2445 O O . PHE A 1 313 ? 13.793 -16.358 -4.612 1.00 87.81 313 PHE A O 1
ATOM 2452 N N . GLY A 1 314 ? 15.351 -15.376 -3.331 1.00 85.50 314 GLY A N 1
ATOM 2453 C CA . GLY A 1 314 ? 16.224 -14.982 -4.431 1.00 85.50 314 GLY A CA 1
ATOM 2454 C C . GLY A 1 314 ? 16.823 -16.197 -5.137 1.00 85.50 314 GLY A C 1
ATOM 2455 O O . GLY A 1 314 ? 16.808 -16.258 -6.366 1.00 85.50 314 GLY A O 1
ATOM 2456 N N . TYR A 1 315 ? 17.273 -17.199 -4.379 1.00 86.50 315 TYR A N 1
ATOM 2457 C CA . TYR A 1 315 ? 17.745 -18.468 -4.922 1.00 86.50 315 TYR A CA 1
ATOM 2458 C C . TYR A 1 315 ? 16.638 -19.211 -5.674 1.00 86.50 315 TYR A C 1
ATOM 2460 O O . TYR A 1 315 ? 16.847 -19.587 -6.823 1.00 86.50 315 TYR A O 1
ATOM 2468 N N . MET A 1 316 ? 15.436 -19.330 -5.101 1.00 87.19 316 MET A N 1
ATOM 2469 C CA . MET A 1 316 ? 14.285 -19.929 -5.792 1.00 87.19 316 MET A CA 1
ATOM 2470 C C . MET A 1 316 ? 13.961 -19.210 -7.108 1.00 87.19 316 MET A C 1
ATOM 2472 O O . MET A 1 316 ? 13.757 -19.862 -8.131 1.00 87.19 316 MET A O 1
ATOM 2476 N N . ALA A 1 317 ? 13.980 -17.874 -7.116 1.00 86.19 317 ALA A N 1
ATOM 2477 C CA . ALA A 1 317 ? 13.770 -17.085 -8.326 1.00 86.19 317 ALA A CA 1
ATOM 2478 C C . ALA A 1 317 ? 14.858 -17.329 -9.384 1.00 86.19 317 ALA A C 1
ATOM 2480 O O . ALA A 1 317 ? 14.565 -17.398 -10.578 1.00 86.19 317 ALA A O 1
ATOM 2481 N N . MET A 1 318 ? 16.121 -17.457 -8.968 1.00 86.19 318 MET A N 1
ATOM 2482 C CA . MET A 1 318 ? 17.228 -17.777 -9.874 1.00 86.19 318 MET A CA 1
ATOM 2483 C C . MET A 1 318 ? 17.095 -19.187 -10.449 1.00 86.19 318 MET A C 1
ATOM 2485 O O . MET A 1 318 ? 17.196 -19.349 -11.661 1.00 86.19 318 MET A O 1
ATOM 2489 N N . THR A 1 319 ? 16.784 -20.171 -9.611 1.00 86.31 319 THR A N 1
ATOM 2490 C CA . THR A 1 319 ? 16.561 -21.559 -10.022 1.00 86.31 319 THR A CA 1
ATOM 2491 C C . THR A 1 319 ? 15.398 -21.670 -11.006 1.00 86.31 319 THR A C 1
ATOM 2493 O O . THR A 1 319 ? 15.547 -22.282 -12.059 1.00 86.31 319 THR A O 1
ATOM 2496 N N . ALA A 1 320 ? 14.271 -21.002 -10.741 1.00 86.50 320 ALA A N 1
ATOM 2497 C CA . ALA A 1 320 ? 13.139 -20.961 -11.666 1.00 86.50 320 ALA A CA 1
ATOM 2498 C C . ALA A 1 320 ? 13.520 -20.341 -13.024 1.00 86.50 320 ALA A C 1
ATOM 2500 O O . ALA A 1 320 ? 13.127 -20.852 -14.072 1.00 86.50 320 ALA A O 1
ATOM 2501 N N . LYS A 1 321 ? 14.327 -19.270 -13.032 1.00 85.38 321 LYS A N 1
ATOM 2502 C CA . LYS A 1 321 ? 14.843 -18.683 -14.282 1.00 85.38 321 LYS A CA 1
ATOM 2503 C C . LYS A 1 321 ? 15.754 -19.636 -15.041 1.00 85.38 321 LYS A C 1
ATOM 2505 O O . LYS A 1 321 ? 15.713 -19.634 -16.266 1.00 85.38 321 LYS A O 1
ATOM 2510 N N . ASP A 1 322 ? 16.605 -20.375 -14.341 1.00 86.12 322 ASP A N 1
ATOM 2511 C CA . ASP A 1 322 ? 17.542 -21.296 -14.976 1.00 86.12 322 ASP A CA 1
ATOM 2512 C C . ASP A 1 322 ? 16.799 -22.477 -15.606 1.00 86.12 322 ASP A C 1
ATOM 2514 O O . ASP A 1 322 ? 17.037 -22.760 -16.778 1.00 86.12 322 ASP A O 1
ATOM 2518 N N . ILE A 1 323 ? 15.804 -23.044 -14.912 1.00 86.75 323 ILE A N 1
ATOM 2519 C CA . ILE A 1 323 ? 14.905 -24.074 -15.461 1.00 86.75 323 ILE A CA 1
ATOM 2520 C C . ILE A 1 323 ? 14.212 -23.571 -16.735 1.00 86.75 323 ILE A C 1
ATOM 2522 O O . ILE A 1 323 ? 14.261 -24.232 -17.768 1.00 86.75 323 ILE A O 1
ATOM 2526 N N . LEU A 1 324 ? 13.621 -22.370 -16.703 1.00 84.94 324 LEU A N 1
ATOM 2527 C CA . LEU A 1 324 ? 12.942 -21.783 -17.869 1.00 84.94 324 LEU A CA 1
ATOM 2528 C C . LEU A 1 324 ? 13.887 -21.487 -19.041 1.00 84.94 324 LEU A C 1
ATOM 2530 O O . LEU A 1 324 ? 13.448 -21.406 -20.184 1.00 84.94 324 LEU A O 1
ATOM 2534 N N . LYS A 1 325 ? 15.182 -21.313 -18.768 1.00 85.62 325 LYS A N 1
ATOM 2535 C CA . LYS A 1 325 ? 16.226 -21.133 -19.784 1.00 85.62 325 LYS A CA 1
ATOM 2536 C C . LYS A 1 325 ? 16.852 -22.456 -20.235 1.00 85.62 325 LYS A C 1
ATOM 2538 O O . LYS A 1 325 ? 17.841 -22.412 -20.963 1.00 85.62 325 LYS A O 1
ATOM 2543 N N . GLY A 1 326 ? 16.333 -23.600 -19.783 1.00 81.94 326 GLY A N 1
ATOM 2544 C CA . GLY A 1 326 ? 16.887 -24.920 -20.086 1.00 81.94 326 GLY A CA 1
ATOM 2545 C C . GLY A 1 326 ? 18.282 -25.152 -19.495 1.00 81.94 326 GLY A C 1
ATOM 2546 O O . GLY A 1 326 ? 19.045 -25.954 -20.024 1.00 81.94 326 GLY A O 1
ATOM 2547 N N . LYS A 1 327 ? 18.656 -24.424 -18.436 1.00 82.50 327 LYS A N 1
ATOM 2548 C CA . LYS A 1 327 ? 19.939 -24.590 -17.742 1.00 82.50 327 LYS A CA 1
ATOM 2549 C C . LYS A 1 327 ? 19.805 -25.590 -16.595 1.00 82.50 327 LYS A C 1
ATOM 2551 O O . LYS A 1 327 ? 18.765 -25.658 -15.942 1.00 82.50 327 LYS A O 1
ATOM 2556 N N . ASN A 1 328 ? 20.890 -26.310 -16.308 1.00 73.06 328 ASN A N 1
ATOM 2557 C CA . ASN A 1 328 ? 20.975 -27.190 -15.142 1.00 73.06 328 ASN A CA 1
ATOM 2558 C C . ASN A 1 328 ? 20.783 -26.403 -13.836 1.00 73.06 328 ASN A C 1
ATOM 2560 O O . ASN A 1 328 ? 21.184 -25.239 -13.734 1.00 73.06 328 ASN A O 1
ATOM 2564 N N . LEU A 1 329 ? 20.181 -27.057 -12.836 1.00 67.06 329 LEU A N 1
ATOM 2565 C CA . LEU A 1 329 ? 19.983 -26.499 -11.497 1.00 67.06 329 LEU A CA 1
ATOM 2566 C C . LEU A 1 329 ? 21.321 -26.010 -10.928 1.00 67.06 329 LEU A C 1
ATOM 2568 O O . LEU A 1 329 ? 22.340 -26.695 -11.042 1.00 67.06 329 LEU A O 1
ATOM 2572 N N . ARG A 1 330 ? 21.326 -24.827 -10.302 1.00 66.06 330 ARG A N 1
ATOM 2573 C CA . ARG A 1 330 ? 22.530 -24.322 -9.633 1.00 66.06 330 ARG A CA 1
ATOM 2574 C C . ARG A 1 330 ? 22.931 -25.300 -8.533 1.00 66.06 330 ARG A C 1
ATOM 2576 O O . ARG A 1 330 ? 22.102 -25.668 -7.706 1.00 66.06 330 ARG A O 1
ATOM 2583 N N . SER A 1 331 ? 24.195 -25.713 -8.510 1.00 50.91 331 SER A N 1
ATOM 2584 C CA . SER A 1 331 ? 24.725 -26.426 -7.352 1.00 50.91 331 SER A CA 1
ATOM 2585 C C . SER A 1 331 ? 24.838 -25.437 -6.197 1.00 50.91 331 SER A C 1
ATOM 2587 O O . SER A 1 331 ? 25.459 -24.382 -6.355 1.00 50.91 331 SER A O 1
ATOM 2589 N N . ILE A 1 332 ? 24.277 -25.780 -5.044 1.00 50.91 332 ILE A N 1
ATOM 2590 C CA . ILE A 1 332 ? 24.613 -25.106 -3.792 1.00 50.91 332 ILE A CA 1
ATOM 2591 C C . ILE A 1 332 ? 26.022 -25.598 -3.443 1.00 50.91 332 ILE A C 1
ATOM 2593 O O . ILE A 1 332 ? 26.185 -26.765 -3.096 1.00 50.91 332 ILE A O 1
ATOM 2597 N N . LYS A 1 333 ? 27.035 -24.757 -3.664 1.00 39.69 333 LYS A N 1
ATOM 2598 C CA . LYS A 1 333 ? 28.379 -24.965 -3.116 1.00 39.69 333 LYS A CA 1
ATOM 2599 C C . LYS A 1 333 ? 28.501 -24.208 -1.810 1.00 39.69 333 LYS A C 1
ATOM 2601 O O . LYS A 1 333 ? 27.995 -23.061 -1.776 1.00 39.69 333 LYS A O 1
#

pLDDT: mean 86.48, std 9.55, range [39.69, 97.75]

Secondary structure (DSSP, 8-state):
-HHHHHHSSGGGSBSSHHHHHHHHHHHHHHHHHHTTTHHHHTTHHHHHHHHHHHHTTS-HHHHHHHHHHHHT-S---HHHHHHHHHTT--TTHHHHHHHHHTSS-----HHHHHHHHHHHHHTSHHHHHHHHHHHHHHHHHHHHHHHTTS-GGGS-HHHHHHHHHTT--HHHHHHHTTSPPEE-TTS-EE--SGGGGG--HHHHHHHHT-S---HHHHHHHHHHHHHHHHHHHHHHHHHHTT---HHHHHHHHTTPPBTSHHHHHHHHHHTTTHHHHHHIIIIIHHHHHHHHTT-HHHHHHHHHHHHHHHHHHHHHHHHHHHHHTTPPPPP--